Protein AF-A0A7S0XQY1-F1 (afdb_monomer_lite)

pLDDT: mean 83.96, std 9.38, range [53.06, 97.5]

Foldseek 3Di:
DEWADDLFFIWDKDAQDDCPPPPPPPVVVVCLVDPVNLCVRIPTDDTDGDPDLVSSLVQVVCVVVLHHDPVNLVVVVVVCVVDVDQDEYEDQDPSNQVNSCVPNVHHYDHDPVSVSSSVSCVVCVVVVVVVPDDPVVVVSRVVSVVVNVCVVVVDDPVPDCVVVVVVVVVVVVVVVVLVVVLVVVLVVVCVPPVVLCVVDVDSVVSVVVVVVVD

Secondary structure (DSSP, 8-state):
-EEEEETTEEEEEEE-S--TTTTTSHHHHHHHH-HHHHHHHEEEEEEEE-SSHHHHHHHHHHHHTT---HHHHHHHHHHHHH--S---EE-S-HHHHHHHHHHH---EE--HHHHHHHHHHHHHHHHHHHHHS-THHHHHHHHHHHHHHHHHHT--GGG-THHHHHHHHHHHHHHHHHHHHHHHHHHHHHTT-THHHHH---HHHHHHHHHHH-

InterPro domains:
  IPR002687 Nop domain [PF01798] (171-214)
  IPR012974 Nucleolar pro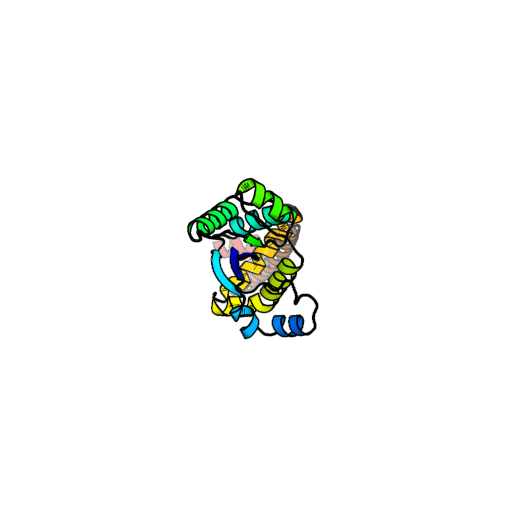tein 58/56, N-terminal [PF08156] (1-64)
  IPR012976 NOSIC [SM00931] (163-214)
  IPR036070 Nop domain superfamily [SSF89124] (158-214)
  IPR045056 Nucleolar protein Nop56/Nop58 [PTHR10894] (1-214)

Organism: Hemiselmis andersenii (NCBI:txid464988)

Structure (mmCIF, N/CA/C/O backbone):
data_AF-A0A7S0XQY1-F1
#
_entry.id   AF-A0A7S0XQY1-F1
#
loop_
_atom_site.group_PDB
_atom_site.id
_atom_site.type_symbol
_atom_site.label_atom_id
_atom_site.label_alt_id
_atom_site.label_comp_id
_atom_site.label_asym_id
_atom_site.label_entity_id
_atom_site.label_seq_id
_atom_site.pdbx_PDB_ins_code
_atom_site.Cartn_x
_atom_site.Cartn_y
_atom_site.Cartn_z
_atom_site.occupancy
_atom_site.B_iso_or_equiv
_atom_site.auth_seq_id
_atom_site.auth_comp_id
_atom_site.auth_asym_id
_atom_site.auth_atom_id
_atom_site.pdbx_PDB_model_num
ATOM 1 N N . TYR A 1 1 ? -15.742 -5.028 19.742 1.00 87.56 1 TYR A N 1
ATOM 2 C CA . TYR A 1 1 ? -14.768 -5.345 18.675 1.00 87.56 1 TYR A CA 1
ATOM 3 C C . TYR A 1 1 ? -14.112 -4.072 18.197 1.00 87.56 1 TYR A C 1
ATOM 5 O O . TYR A 1 1 ? -14.740 -3.030 18.273 1.00 87.56 1 TYR A O 1
ATOM 13 N N . LEU A 1 2 ? -12.873 -4.138 17.730 1.00 90.19 2 LEU A N 1
ATOM 14 C CA . LEU A 1 2 ? -12.098 -2.996 17.255 1.00 90.19 2 LEU A CA 1
ATOM 15 C C . LEU A 1 2 ? -11.600 -3.312 15.851 1.00 90.19 2 LEU A C 1
ATOM 17 O O . LEU A 1 2 ? -10.979 -4.359 15.639 1.00 90.19 2 LEU A O 1
ATOM 21 N N . LEU A 1 3 ? -11.909 -2.430 14.908 1.00 91.31 3 LEU A N 1
ATOM 22 C CA . LEU A 1 3 ? -11.444 -2.530 13.537 1.00 91.31 3 LEU A CA 1
ATOM 23 C C . LEU A 1 3 ? -10.120 -1.785 13.417 1.00 91.31 3 LEU A C 1
ATOM 25 O O . LEU A 1 3 ? -10.047 -0.590 13.692 1.00 91.31 3 LEU A O 1
ATOM 29 N N . PHE A 1 4 ? -9.078 -2.506 13.022 1.00 91.75 4 PHE A N 1
ATOM 30 C CA . PHE A 1 4 ? -7.762 -1.940 12.787 1.00 91.75 4 PHE A CA 1
ATOM 31 C C . PHE A 1 4 ? -7.409 -2.052 11.307 1.00 91.75 4 PHE A C 1
ATOM 33 O O . PHE A 1 4 ? -7.295 -3.146 10.747 1.00 91.75 4 PHE A O 1
ATOM 40 N N . GLU A 1 5 ? -7.264 -0.897 10.669 1.00 89.75 5 GLU A N 1
ATOM 41 C CA . GLU A 1 5 ? -6.932 -0.789 9.255 1.00 89.75 5 GLU A CA 1
ATOM 42 C C . GLU A 1 5 ? -5.425 -0.724 9.081 1.00 89.75 5 GLU A C 1
ATOM 44 O O . GLU A 1 5 ? -4.737 0.067 9.729 1.00 89.75 5 GLU A O 1
ATOM 49 N N . ASN A 1 6 ? -4.907 -1.546 8.178 1.00 87.50 6 ASN A N 1
ATOM 50 C CA . ASN A 1 6 ? -3.508 -1.511 7.819 1.00 87.50 6 ASN A CA 1
ATOM 51 C C . ASN A 1 6 ? -3.329 -1.777 6.320 1.00 87.50 6 ASN A C 1
ATOM 53 O O . ASN A 1 6 ? -4.181 -2.354 5.649 1.00 87.50 6 ASN A O 1
ATOM 57 N N . THR A 1 7 ? -2.174 -1.399 5.787 1.00 83.12 7 THR A N 1
ATOM 58 C CA . THR A 1 7 ? -1.774 -1.638 4.391 1.00 83.12 7 THR A CA 1
ATOM 59 C C . THR A 1 7 ? -1.711 -3.123 4.018 1.00 83.12 7 THR A C 1
ATOM 61 O O . THR A 1 7 ? -1.786 -3.456 2.840 1.00 83.12 7 THR A O 1
ATOM 64 N N . LEU A 1 8 ? -1.611 -4.023 5.000 1.00 84.56 8 LEU A N 1
ATOM 65 C CA . LEU A 1 8 ? -1.685 -5.472 4.792 1.00 84.56 8 LEU A CA 1
ATOM 66 C C . LEU A 1 8 ? -3.106 -5.982 4.574 1.00 84.56 8 LEU A C 1
ATOM 68 O O . LEU A 1 8 ? -3.289 -7.040 3.974 1.00 84.56 8 LEU A O 1
ATOM 72 N N . GLY A 1 9 ? -4.097 -5.279 5.112 1.00 88.06 9 GLY A N 1
ATOM 73 C CA . GLY A 1 9 ? -5.458 -5.769 5.218 1.00 88.06 9 GLY A CA 1
ATOM 74 C C . GLY A 1 9 ? -6.171 -5.249 6.458 1.00 88.06 9 GLY A C 1
ATOM 75 O O . GLY A 1 9 ? -5.656 -4.410 7.202 1.00 88.06 9 GLY A O 1
ATOM 76 N N . TYR A 1 10 ? -7.360 -5.794 6.689 1.00 90.69 10 TYR A N 1
ATOM 77 C CA . TYR A 1 10 ? -8.185 -5.442 7.838 1.00 90.69 10 TYR A CA 1
ATOM 78 C C . TYR A 1 10 ? -7.992 -6.448 8.965 1.00 90.69 10 TYR A C 1
ATOM 80 O O . TYR A 1 10 ? -8.069 -7.662 8.762 1.00 90.69 10 TYR A O 1
ATOM 88 N N . PHE A 1 11 ? -7.753 -5.926 10.161 1.00 90.88 11 PHE A N 1
ATOM 89 C CA . PHE A 1 11 ? -7.628 -6.696 11.386 1.00 90.88 11 PHE A CA 1
ATOM 90 C C . PHE A 1 11 ? -8.820 -6.409 12.285 1.00 90.88 11 PHE A C 1
ATOM 92 O O . PHE A 1 11 ? -9.302 -5.279 12.378 1.00 90.88 11 PHE A O 1
ATOM 99 N N . LEU A 1 12 ? -9.282 -7.444 12.972 1.00 91.06 12 LEU A N 1
ATOM 100 C CA . LEU A 1 12 ? -10.372 -7.348 13.919 1.00 91.06 12 LEU A CA 1
ATOM 101 C C . LEU A 1 12 ? -9.923 -7.898 15.267 1.00 91.06 12 LEU A C 1
ATOM 103 O O . LEU A 1 12 ? -9.574 -9.076 15.405 1.00 91.06 12 LEU A O 1
ATOM 107 N N . PHE A 1 13 ? -9.948 -7.017 16.259 1.00 90.38 13 PHE A N 1
ATOM 108 C CA .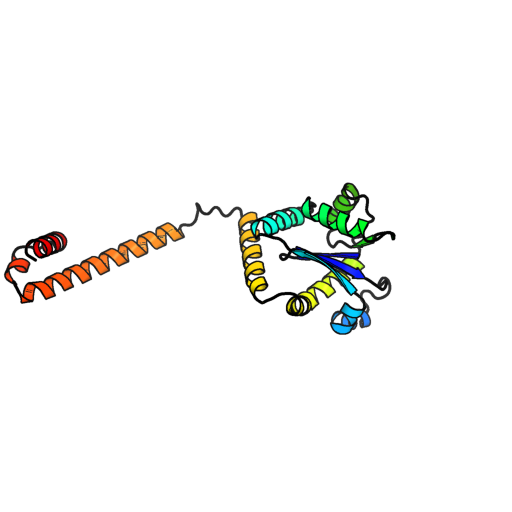 PHE A 1 13 ? -9.582 -7.316 17.634 1.00 90.38 13 PHE A CA 1
ATOM 109 C C . PHE A 1 13 ? -10.824 -7.343 18.527 1.00 90.38 13 PHE A C 1
ATOM 111 O O . PHE A 1 13 ? -11.821 -6.653 18.294 1.00 90.38 13 PHE A O 1
ATOM 118 N N . PHE A 1 14 ? -10.775 -8.164 19.566 1.00 88.12 14 PHE A N 1
ATOM 119 C CA . PHE A 1 14 ? -11.792 -8.267 20.597 1.00 88.12 14 PHE A CA 1
ATOM 120 C C . PHE A 1 14 ? -11.237 -7.734 21.915 1.00 88.12 14 PHE A C 1
ATOM 122 O O . PHE A 1 14 ? -10.191 -8.179 22.381 1.00 88.12 14 PHE A O 1
ATOM 129 N N . CYS A 1 15 ? -11.945 -6.771 22.496 1.00 86.44 15 CYS A N 1
ATOM 130 C CA . CYS A 1 15 ? -11.625 -6.213 23.802 1.00 86.44 15 CYS A CA 1
ATOM 131 C C . CYS A 1 15 ? -12.396 -7.011 24.854 1.00 86.44 15 CYS A C 1
ATOM 133 O O . CYS A 1 15 ? -13.615 -7.121 24.735 1.00 86.44 15 CYS A O 1
ATOM 135 N N . LEU A 1 16 ? -11.693 -7.607 25.820 1.00 81.25 16 LEU A N 1
ATOM 136 C CA . LEU A 1 16 ? -12.315 -8.401 26.886 1.00 81.25 16 LEU A CA 1
ATOM 137 C C . LEU A 1 16 ? -12.866 -7.545 28.029 1.00 81.25 16 LEU A C 1
ATOM 139 O O . LEU A 1 16 ? -13.829 -7.949 28.670 1.00 81.25 16 LEU A O 1
ATOM 143 N N . GLU A 1 17 ? -12.232 -6.404 28.294 1.00 77.00 17 GLU A N 1
ATOM 144 C CA . GLU A 1 17 ? -12.555 -5.511 29.408 1.00 77.00 17 GLU A CA 1
ATOM 145 C C . GLU A 1 17 ? -12.964 -4.128 28.896 1.00 77.00 17 GLU A C 1
ATOM 147 O O . GLU A 1 17 ? -12.464 -3.661 27.867 1.00 77.00 17 GLU A O 1
ATOM 152 N N . ASP A 1 18 ? -13.836 -3.458 29.648 1.00 73.81 18 ASP A N 1
ATOM 153 C CA . ASP A 1 18 ? -14.218 -2.073 29.395 1.00 73.81 18 ASP A CA 1
ATOM 154 C C . ASP A 1 18 ? -13.222 -1.120 30.072 1.00 73.81 18 ASP A C 1
ATOM 156 O O . ASP A 1 18 ? -13.127 -1.038 31.296 1.00 73.81 18 ASP A O 1
ATOM 160 N N . PHE A 1 19 ? -12.474 -0.366 29.264 1.00 73.00 19 PHE A N 1
ATOM 161 C CA . PHE A 1 19 ? -11.433 0.557 29.738 1.00 73.00 19 PHE A CA 1
ATOM 162 C C . PHE A 1 19 ? -11.917 1.994 29.982 1.00 73.00 19 PHE A C 1
ATOM 164 O O . PHE A 1 19 ? -11.103 2.901 30.156 1.00 73.00 19 PHE A O 1
ATOM 171 N N . SER A 1 20 ? -13.234 2.222 30.011 1.00 70.00 20 SER A N 1
ATOM 172 C CA . SER A 1 20 ? -13.852 3.558 30.066 1.00 70.00 20 SER A CA 1
ATOM 173 C C . SER A 1 20 ? -13.333 4.457 31.186 1.00 70.00 20 SER A C 1
ATOM 175 O O . SER A 1 20 ? -13.227 5.664 30.994 1.00 70.00 20 SER A O 1
ATOM 177 N N . PHE A 1 21 ? -12.964 3.876 32.328 1.00 65.56 21 PHE A N 1
ATOM 178 C CA . PHE A 1 21 ? -12.551 4.613 33.524 1.00 65.56 21 PHE A CA 1
ATOM 179 C C . PHE A 1 21 ? -11.033 4.792 33.681 1.00 65.56 21 PHE A C 1
ATOM 181 O O . PHE A 1 21 ? -10.598 5.444 34.624 1.00 65.56 21 PHE A O 1
ATOM 188 N N . GLN A 1 22 ? -10.210 4.205 32.805 1.00 69.94 22 GLN A N 1
ATOM 189 C CA . GLN A 1 22 ? -8.747 4.170 32.978 1.00 69.94 22 GLN A CA 1
ATOM 190 C C . GLN A 1 22 ? -7.990 5.132 32.052 1.00 69.94 22 GLN A C 1
ATOM 192 O O . GLN A 1 22 ? -6.788 5.326 32.222 1.00 69.94 22 GLN A O 1
ATOM 197 N N . ILE A 1 23 ? -8.678 5.762 31.102 1.00 69.19 23 ILE A N 1
ATOM 198 C CA . ILE A 1 23 ? -8.083 6.641 30.086 1.00 69.19 23 ILE A CA 1
ATOM 199 C C . ILE A 1 23 ? -7.321 7.801 30.739 1.00 69.19 23 ILE A C 1
ATOM 201 O O . ILE A 1 23 ? -7.806 8.387 31.705 1.00 69.19 23 ILE A O 1
ATOM 205 N N . LYS A 1 24 ? -6.152 8.162 30.184 1.00 70.62 24 LYS A N 1
ATOM 206 C CA . LYS A 1 24 ? -5.306 9.294 30.631 1.00 70.62 24 LYS A CA 1
ATOM 207 C C . LYS A 1 24 ? -4.812 9.193 32.080 1.00 70.62 24 LYS A C 1
ATOM 209 O O . LYS A 1 24 ? -4.380 10.184 32.662 1.00 70.62 24 LYS A O 1
ATOM 214 N N . THR A 1 25 ? -4.851 8.003 32.673 1.00 83.06 25 THR A N 1
ATOM 215 C CA . THR A 1 25 ? -4.181 7.754 33.952 1.00 83.06 25 THR A CA 1
ATOM 216 C C . THR A 1 25 ? -2.740 7.295 33.712 1.00 83.06 25 THR A C 1
ATOM 218 O O . THR A 1 25 ? -2.480 6.603 32.729 1.00 83.06 25 THR A O 1
ATOM 221 N N . PRO A 1 26 ? -1.790 7.572 34.622 1.00 81.06 26 PRO A N 1
ATOM 222 C CA . PRO A 1 26 ? -0.414 7.079 34.477 1.00 81.06 26 PRO A CA 1
ATOM 223 C C . PRO A 1 26 ? -0.350 5.541 34.433 1.00 81.06 26 PRO A C 1
ATOM 225 O O . PRO A 1 26 ? 0.507 4.954 33.780 1.00 81.06 26 PRO A O 1
ATOM 228 N N . LYS A 1 27 ? -1.312 4.862 35.075 1.00 82.94 27 LYS A N 1
ATOM 229 C CA . LYS A 1 27 ? -1.457 3.398 35.023 1.00 82.94 27 LYS A CA 1
ATOM 230 C C . LYS A 1 27 ? -1.773 2.892 33.611 1.00 82.94 27 LYS A C 1
ATOM 232 O O . LYS A 1 27 ? -1.328 1.811 33.239 1.00 82.94 27 LYS A O 1
ATOM 237 N N . TRP A 1 28 ? -2.530 3.664 32.835 1.00 82.88 28 TRP A N 1
ATOM 238 C CA . TRP A 1 28 ? -2.892 3.332 31.459 1.00 82.88 28 TRP A CA 1
ATOM 239 C C . TRP A 1 28 ? -1.704 3.426 30.509 1.00 82.88 28 TRP A C 1
ATOM 241 O O . TRP A 1 28 ? -1.530 2.555 29.663 1.00 82.88 28 TRP A O 1
ATOM 251 N N . GLU A 1 29 ? -0.846 4.429 30.682 1.00 82.44 29 GLU A N 1
ATOM 252 C CA . GLU A 1 29 ? 0.367 4.577 29.872 1.00 82.44 29 GLU A CA 1
ATOM 253 C C . GLU A 1 29 ? 1.328 3.402 30.084 1.00 82.44 29 GLU A C 1
ATOM 255 O O . GLU A 1 29 ? 1.813 2.817 29.115 1.00 82.44 29 GLU A O 1
ATOM 260 N N . ILE A 1 30 ? 1.529 2.991 31.341 1.00 85.50 30 ILE A N 1
ATOM 261 C CA . ILE A 1 30 ? 2.338 1.813 31.691 1.00 85.50 30 ILE A CA 1
ATOM 262 C C . ILE A 1 30 ? 1.733 0.545 31.071 1.00 85.50 30 ILE A C 1
ATOM 264 O O . ILE A 1 30 ? 2.445 -0.268 30.481 1.00 85.50 30 ILE A O 1
ATOM 268 N N . PHE A 1 31 ? 0.408 0.398 31.146 1.00 85.81 31 PHE A N 1
ATOM 269 C CA . PHE A 1 31 ? -0.301 -0.722 30.531 1.00 85.81 31 PHE A CA 1
ATOM 270 C C . PHE A 1 31 ? -0.133 -0.753 29.002 1.00 85.81 31 PHE A C 1
ATOM 272 O O . PHE A 1 31 ? 0.150 -1.812 28.443 1.00 85.81 31 PHE A O 1
ATOM 279 N N . ILE A 1 32 ? -0.256 0.394 28.321 1.00 84.81 32 ILE A N 1
ATOM 280 C CA . ILE A 1 32 ? -0.038 0.492 26.872 1.00 84.81 32 ILE A CA 1
ATOM 281 C C . ILE A 1 32 ? 1.400 0.136 26.515 1.00 84.81 32 ILE A C 1
ATOM 283 O O . ILE A 1 32 ? 1.608 -0.486 25.484 1.00 84.81 32 ILE A O 1
ATOM 287 N N . GLN A 1 33 ? 2.398 0.483 27.325 1.00 87.06 33 GLN A N 1
ATOM 288 C CA . GLN A 1 33 ? 3.793 0.137 27.033 1.00 87.06 33 GLN A CA 1
ATOM 289 C C . GLN A 1 33 ? 4.073 -1.371 27.164 1.00 87.06 33 GLN A C 1
ATOM 291 O O . GLN A 1 33 ? 4.924 -1.909 26.449 1.00 87.06 33 GLN A O 1
ATOM 296 N N . ASN A 1 34 ? 3.327 -2.085 28.010 1.00 89.50 34 ASN A N 1
ATOM 297 C CA . ASN A 1 34 ? 3.521 -3.511 28.265 1.00 89.50 34 ASN A CA 1
ATOM 298 C C . ASN A 1 34 ? 2.809 -4.408 27.232 1.00 89.50 34 ASN A C 1
ATOM 300 O O . ASN A 1 34 ? 1.622 -4.704 27.348 1.00 89.50 34 ASN A O 1
ATOM 304 N N . TYR A 1 35 ? 3.565 -4.959 26.272 1.00 87.00 35 TYR A N 1
ATOM 305 C CA . TYR A 1 35 ? 3.042 -5.844 25.209 1.00 87.00 35 TYR A CA 1
ATOM 306 C C . TYR A 1 35 ? 2.214 -7.031 25.740 1.00 87.00 35 TYR A C 1
ATOM 308 O O . TYR A 1 35 ? 1.106 -7.299 25.271 1.00 87.00 35 TYR A O 1
ATOM 316 N N . ASN A 1 36 ? 2.753 -7.752 26.730 1.00 88.06 36 ASN A N 1
ATOM 317 C CA . ASN A 1 36 ? 2.141 -8.982 27.240 1.00 88.06 36 ASN A CA 1
ATOM 318 C C . ASN A 1 36 ? 0.821 -8.714 27.970 1.00 88.06 36 ASN A C 1
ATOM 320 O O . ASN A 1 36 ? -0.102 -9.519 27.886 1.00 88.06 36 ASN A O 1
ATOM 324 N N . GLU A 1 37 ? 0.727 -7.609 28.705 1.00 86.44 37 GLU A N 1
ATOM 325 C CA . GLU A 1 37 ? -0.498 -7.231 29.413 1.00 86.44 37 GLU A CA 1
ATOM 326 C C . GLU A 1 37 ? -1.549 -6.717 28.431 1.00 86.44 37 GLU A C 1
ATOM 328 O O . GLU A 1 37 ? -2.716 -7.105 28.516 1.00 86.44 37 GLU A O 1
ATOM 333 N N . PHE A 1 38 ? -1.118 -5.933 27.443 1.00 87.75 38 PHE A N 1
ATOM 334 C CA . PHE A 1 38 ? -1.979 -5.376 26.411 1.00 87.75 38 PHE A CA 1
ATOM 335 C C . PHE A 1 38 ? -2.703 -6.463 25.601 1.00 87.75 38 PHE A C 1
ATOM 337 O O . PHE A 1 38 ? -3.935 -6.487 25.549 1.00 87.75 38 PHE A O 1
ATOM 344 N N . PHE A 1 39 ? -1.968 -7.431 25.043 1.00 86.12 39 PHE A N 1
ATOM 345 C CA . PHE A 1 39 ? -2.561 -8.508 24.235 1.00 86.12 39 PHE A CA 1
ATOM 346 C C . PHE A 1 39 ? -3.264 -9.604 25.044 1.00 86.12 39 PHE A C 1
ATOM 348 O O . PHE A 1 39 ? -4.060 -10.363 24.487 1.00 86.12 39 PHE A O 1
ATOM 355 N N . LYS A 1 40 ? -3.043 -9.685 26.364 1.00 87.69 40 LYS A N 1
ATOM 356 C CA . LYS A 1 40 ? -3.896 -10.512 27.233 1.00 87.69 40 LYS A CA 1
ATOM 357 C C . LYS A 1 40 ? -5.331 -9.989 27.244 1.00 87.69 40 LYS A C 1
ATOM 359 O O . LYS A 1 40 ? -6.261 -10.795 27.211 1.00 87.69 40 LYS A O 1
ATOM 364 N N . LYS A 1 41 ? -5.503 -8.662 27.267 1.00 87.25 41 LYS A N 1
ATOM 365 C CA . LYS A 1 41 ? -6.817 -8.005 27.320 1.00 87.25 41 LYS A CA 1
ATOM 366 C C . LYS A 1 41 ? -7.431 -7.758 25.940 1.00 87.25 41 LYS A C 1
ATOM 368 O O . LYS A 1 41 ? -8.652 -7.830 25.793 1.00 87.25 41 LYS A O 1
ATOM 373 N N . ILE A 1 42 ? -6.602 -7.503 24.929 1.00 88.50 42 ILE A N 1
ATOM 374 C CA . ILE A 1 42 ? -7.027 -7.286 23.541 1.00 88.50 42 ILE A CA 1
ATOM 375 C C . ILE A 1 42 ? -6.630 -8.503 22.715 1.00 88.50 42 ILE A C 1
ATOM 377 O O . ILE A 1 42 ? -5.479 -8.665 22.314 1.00 88.50 42 ILE A O 1
ATOM 381 N N . LYS A 1 43 ? -7.602 -9.374 22.453 1.00 87.94 43 LYS A N 1
ATOM 382 C CA . LYS A 1 43 ? -7.380 -10.615 21.713 1.00 87.94 43 LYS A CA 1
ATOM 383 C C . LYS A 1 43 ? -7.574 -10.399 20.222 1.00 87.94 43 LYS A C 1
ATOM 385 O O . LYS A 1 43 ? -8.555 -9.804 19.781 1.00 87.94 43 LYS A O 1
ATOM 390 N N . PHE A 1 44 ? -6.656 -10.933 19.431 1.00 88.31 44 PHE A N 1
ATOM 391 C CA . PHE A 1 44 ? -6.839 -11.036 17.991 1.00 88.31 44 PHE A CA 1
ATOM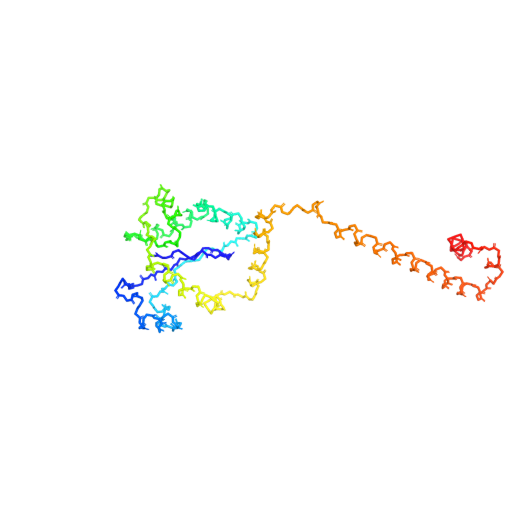 392 C C . PHE A 1 44 ? -7.974 -12.021 17.670 1.00 88.31 44 PHE A C 1
ATOM 394 O O . PHE A 1 44 ? -8.050 -13.089 18.277 1.00 88.31 44 PHE A O 1
ATOM 401 N N . ARG A 1 45 ? -8.858 -11.667 16.728 1.00 87.31 45 ARG A N 1
ATOM 402 C CA . ARG A 1 45 ? -9.958 -12.540 16.293 1.00 87.31 45 ARG A CA 1
ATOM 403 C C . ARG A 1 45 ? -9.859 -12.930 14.828 1.00 87.31 45 ARG A C 1
ATOM 405 O O . ARG A 1 45 ? -9.972 -14.109 14.517 1.00 87.31 45 ARG A O 1
ATOM 412 N N . ALA A 1 46 ? -9.706 -11.952 13.941 1.00 87.88 46 ALA A N 1
ATOM 413 C CA . ALA A 1 46 ? -9.712 -12.204 12.507 1.00 87.88 46 ALA A CA 1
ATOM 414 C C . ALA A 1 46 ? -8.804 -11.233 11.754 1.00 87.88 46 ALA A C 1
ATOM 416 O O . ALA A 1 46 ? -8.651 -10.072 12.134 1.00 87.88 46 ALA A O 1
ATOM 417 N N . PHE A 1 47 ? -8.241 -11.720 10.655 1.00 88.00 47 PHE A N 1
ATOM 418 C CA . PHE A 1 47 ? -7.442 -10.952 9.711 1.00 88.00 47 PHE A CA 1
ATOM 419 C C . PHE A 1 47 ? -7.883 -11.314 8.302 1.00 88.00 47 PHE A C 1
ATOM 421 O O . PHE A 1 47 ? -8.055 -12.496 7.996 1.00 88.00 47 PHE A O 1
ATOM 428 N N . ILE A 1 48 ? -8.041 -10.306 7.449 1.00 88.06 48 ILE A N 1
ATOM 429 C CA . ILE A 1 48 ? -8.244 -10.509 6.020 1.00 88.06 48 ILE A CA 1
ATOM 430 C C . ILE A 1 48 ? -7.150 -9.760 5.238 1.00 88.06 48 ILE A C 1
ATOM 432 O O . ILE A 1 48 ? -7.125 -8.525 5.244 1.00 88.06 48 ILE A O 1
ATOM 436 N N . PRO A 1 49 ? -6.211 -10.477 4.593 1.00 87.62 49 PRO A N 1
ATOM 437 C CA . PRO A 1 49 ? -5.149 -9.848 3.821 1.00 87.62 49 PRO A CA 1
ATOM 438 C C . PRO A 1 49 ? -5.676 -9.277 2.505 1.00 87.62 49 PRO A C 1
ATOM 440 O O . PRO A 1 49 ? -6.590 -9.822 1.879 1.00 87.62 49 PRO A O 1
ATOM 443 N N . PHE A 1 50 ? -5.037 -8.215 2.023 1.00 87.44 50 PHE A N 1
ATOM 444 C CA . PHE A 1 50 ? -5.202 -7.789 0.641 1.00 87.44 50 PHE A CA 1
ATOM 445 C C . PHE A 1 50 ? -4.435 -8.723 -0.298 1.00 87.44 50 PHE A C 1
ATOM 447 O O . PHE A 1 50 ? -3.264 -9.021 -0.086 1.00 87.44 50 PHE A O 1
ATOM 454 N N . LYS A 1 51 ? -5.111 -9.174 -1.359 1.00 84.56 51 LYS A N 1
ATOM 455 C CA . LYS A 1 51 ? -4.548 -10.130 -2.325 1.00 84.56 51 LYS A CA 1
ATOM 456 C C . LYS A 1 51 ? -3.469 -9.508 -3.215 1.00 84.56 51 LYS A C 1
ATOM 458 O O . LYS A 1 51 ? -2.482 -10.159 -3.529 1.00 84.56 51 LYS A O 1
ATOM 463 N N . THR A 1 52 ? -3.671 -8.262 -3.637 1.00 86.19 52 THR A N 1
ATOM 464 C CA . THR A 1 52 ? -2.783 -7.545 -4.562 1.00 86.19 52 THR A CA 1
ATOM 465 C C . THR A 1 52 ? -2.540 -6.116 -4.090 1.00 86.19 52 THR A C 1
ATOM 467 O O . THR A 1 52 ? -3.350 -5.550 -3.350 1.00 86.19 52 THR A O 1
ATOM 470 N N . ILE A 1 53 ? -1.435 -5.518 -4.546 1.00 84.50 53 ILE A N 1
ATOM 471 C CA . ILE A 1 53 ? -1.078 -4.121 -4.253 1.00 84.50 53 ILE A CA 1
ATOM 472 C C . ILE A 1 53 ? -2.183 -3.181 -4.751 1.00 84.50 53 ILE A C 1
ATOM 474 O O . ILE A 1 53 ? -2.649 -2.340 -3.992 1.00 84.50 53 ILE A O 1
ATOM 478 N N . ASP A 1 54 ? -2.694 -3.385 -5.966 1.00 86.44 54 ASP A N 1
ATOM 479 C CA . ASP A 1 54 ? -3.790 -2.575 -6.519 1.00 86.44 54 ASP A CA 1
ATOM 480 C C . ASP A 1 54 ? -5.068 -2.654 -5.683 1.00 86.44 54 ASP A C 1
ATOM 482 O O . ASP A 1 54 ? -5.775 -1.661 -5.505 1.00 86.44 54 ASP A O 1
ATOM 486 N N . HIS A 1 55 ? -5.375 -3.839 -5.150 1.00 89.06 55 HIS A N 1
ATOM 487 C CA . HIS A 1 55 ? -6.514 -4.017 -4.260 1.00 89.06 55 HIS A CA 1
ATOM 488 C C . HIS A 1 55 ? -6.304 -3.278 -2.932 1.00 89.06 55 HIS A C 1
ATOM 490 O O . HIS A 1 55 ? -7.221 -2.610 -2.453 1.00 89.06 55 HIS A O 1
ATOM 496 N N . ALA A 1 56 ? -5.097 -3.343 -2.362 1.00 89.12 56 ALA A N 1
ATOM 497 C CA . ALA A 1 56 ? -4.736 -2.566 -1.178 1.00 89.12 56 ALA A CA 1
ATOM 498 C C . ALA A 1 56 ? -4.870 -1.057 -1.440 1.00 89.12 56 ALA A C 1
ATOM 500 O O . ALA A 1 56 ? -5.514 -0.355 -0.665 1.00 89.12 56 ALA A O 1
ATOM 501 N N . LEU A 1 57 ? -4.354 -0.569 -2.571 1.00 89.31 57 LEU A N 1
ATOM 502 C CA . LEU A 1 57 ? -4.413 0.842 -2.958 1.00 89.31 57 LEU A CA 1
ATOM 503 C C . LEU A 1 57 ? -5.842 1.350 -3.120 1.00 89.31 57 LEU A C 1
ATOM 505 O O . LEU A 1 57 ? -6.184 2.394 -2.570 1.00 89.31 57 LEU A O 1
ATOM 509 N N . LYS A 1 58 ? -6.700 0.608 -3.830 1.00 89.88 58 LYS A N 1
ATOM 510 C CA . LYS A 1 58 ? -8.114 0.972 -4.003 1.00 89.88 58 LYS A CA 1
ATOM 511 C C . LYS A 1 58 ? -8.825 1.093 -2.659 1.00 89.88 58 LYS A C 1
ATOM 513 O O . LYS A 1 58 ? -9.531 2.073 -2.434 1.00 89.88 58 LYS A O 1
ATOM 518 N N . ASN A 1 59 ? -8.611 0.131 -1.761 1.00 91.25 59 ASN A N 1
ATOM 519 C CA . ASN A 1 59 ? -9.204 0.165 -0.427 1.00 91.25 59 ASN A CA 1
ATOM 520 C C . ASN A 1 59 ? -8.666 1.338 0.400 1.00 91.25 59 ASN A C 1
ATOM 522 O O . ASN A 1 59 ? -9.463 2.103 0.927 1.00 91.25 59 ASN A O 1
ATOM 526 N N . LEU A 1 60 ? -7.351 1.558 0.445 1.00 89.50 60 LEU A N 1
ATOM 527 C CA . LEU A 1 60 ? -6.750 2.681 1.177 1.00 89.50 60 LEU A CA 1
ATOM 528 C C . LEU A 1 60 ? -7.203 4.047 0.645 1.00 89.50 60 LEU A C 1
ATOM 530 O O . LEU A 1 60 ? -7.446 4.967 1.422 1.00 89.50 60 LEU A O 1
ATOM 534 N N . LEU A 1 61 ? -7.372 4.194 -0.670 1.00 89.19 61 LEU A N 1
ATOM 535 C CA . LEU A 1 61 ? -7.919 5.414 -1.266 1.00 89.19 61 LEU A CA 1
ATOM 536 C C . LEU A 1 61 ? -9.378 5.642 -0.864 1.00 89.19 61 LEU A C 1
ATOM 538 O O . LEU A 1 61 ? -9.757 6.780 -0.584 1.00 89.19 61 LEU A O 1
ATOM 542 N N . LEU A 1 62 ? -10.195 4.589 -0.801 1.00 90.00 62 LEU A N 1
ATOM 543 C CA . LEU A 1 62 ? -11.571 4.686 -0.307 1.00 90.00 62 LEU A CA 1
ATOM 544 C C . LEU A 1 62 ? -11.607 5.061 1.178 1.00 90.00 62 LEU A C 1
ATOM 546 O O . LEU A 1 62 ? -12.340 5.984 1.538 1.00 90.00 62 LEU A O 1
ATOM 550 N N . LEU A 1 63 ? -10.758 4.443 2.001 1.00 89.94 63 LEU A N 1
ATOM 551 C CA . LEU A 1 63 ? -10.604 4.775 3.419 1.00 89.94 63 LEU A CA 1
ATOM 552 C C . LEU A 1 63 ? -10.171 6.227 3.620 1.00 89.94 63 LEU A C 1
ATOM 554 O O . LEU A 1 63 ? -10.779 6.939 4.408 1.00 89.94 63 LEU A O 1
ATOM 558 N N . SER A 1 64 ? -9.223 6.726 2.819 1.00 87.94 64 SER A N 1
ATOM 559 C CA . SER A 1 64 ? -8.795 8.133 2.871 1.00 87.94 64 SER A CA 1
ATOM 560 C C . SER A 1 64 ? -9.922 9.128 2.560 1.00 87.94 64 SER A C 1
ATOM 562 O O . SER A 1 64 ? -9.891 10.274 3.000 1.00 87.94 64 SER A O 1
ATOM 564 N N . LYS A 1 65 ? -10.945 8.687 1.817 1.00 87.06 65 LYS A N 1
ATOM 565 C CA . LYS A 1 65 ? -12.170 9.447 1.525 1.00 87.06 65 LYS A CA 1
ATOM 566 C C . LYS A 1 65 ? -13.281 9.160 2.536 1.00 87.06 65 LYS A C 1
ATOM 568 O O . LYS A 1 65 ? -14.423 9.577 2.331 1.00 87.06 65 LYS A O 1
ATOM 573 N N . SER A 1 66 ? -12.975 8.465 3.632 1.00 87.81 66 SER A N 1
ATOM 574 C CA . SER A 1 66 ? -13.908 7.964 4.645 1.00 87.81 66 SER A CA 1
ATOM 575 C C . SER A 1 66 ? -15.031 7.104 4.061 1.00 87.81 66 SER A C 1
ATOM 577 O O . SER A 1 66 ? -16.157 7.167 4.534 1.00 87.81 66 SER A O 1
ATOM 579 N N . CYS A 1 67 ? -14.791 6.373 2.970 1.00 86.62 67 CYS A N 1
ATOM 580 C CA . CYS A 1 67 ? -15.779 5.520 2.309 1.00 86.62 67 CYS A CA 1
ATOM 581 C C . CYS A 1 67 ? -15.478 4.043 2.566 1.00 86.62 67 CYS A C 1
ATOM 583 O O . CYS A 1 67 ? -14.351 3.589 2.397 1.00 86.62 67 CYS A O 1
ATOM 585 N N . GLN A 1 68 ? -16.514 3.274 2.891 1.00 85.31 68 GLN A N 1
ATOM 586 C CA . GLN A 1 68 ? -16.409 1.826 3.026 1.00 85.31 68 GLN A CA 1
ATOM 587 C C . GLN A 1 68 ? -16.323 1.151 1.647 1.00 85.31 68 GLN A C 1
ATOM 589 O O . GLN A 1 68 ? -17.087 1.486 0.736 1.00 85.31 68 GLN A O 1
ATOM 594 N N . SER A 1 69 ? -15.422 0.179 1.503 1.00 88.31 69 SER A N 1
ATOM 595 C CA . SER A 1 69 ? -15.359 -0.701 0.334 1.00 88.31 69 SER A CA 1
ATOM 596 C C . SER A 1 69 ? -16.259 -1.929 0.503 1.00 88.31 69 SER A C 1
ATOM 598 O O . SER A 1 69 ? -16.541 -2.351 1.626 1.00 88.31 69 SER A O 1
ATOM 600 N N . ASN A 1 70 ? -16.678 -2.537 -0.611 1.00 87.69 70 ASN A N 1
ATOM 601 C CA . ASN A 1 70 ? -17.469 -3.778 -0.585 1.00 87.69 70 ASN A CA 1
ATOM 602 C C . ASN A 1 70 ? -16.705 -4.928 0.097 1.00 87.69 70 ASN A C 1
ATOM 604 O O . ASN A 1 70 ? -17.284 -5.761 0.784 1.00 87.69 70 ASN A O 1
ATOM 608 N N . PHE A 1 71 ? -15.378 -4.931 -0.026 1.00 89.88 71 PHE A N 1
ATOM 609 C CA . PHE A 1 71 ? -14.525 -5.906 0.647 1.00 89.88 71 PHE A CA 1
ATOM 610 C C . PHE A 1 71 ? -14.597 -5.784 2.179 1.00 89.88 71 PHE A C 1
ATOM 612 O O . PHE A 1 71 ? -14.655 -6.788 2.887 1.00 89.88 71 PHE A O 1
ATOM 619 N N . LEU A 1 72 ? -14.652 -4.553 2.706 1.00 88.50 72 LEU A N 1
ATOM 620 C CA . LEU A 1 72 ? -14.842 -4.314 4.137 1.00 88.50 72 LEU A CA 1
ATOM 621 C C . LEU A 1 72 ? -16.243 -4.743 4.599 1.00 88.50 72 LEU A C 1
ATOM 623 O O . LEU A 1 72 ? -16.373 -5.332 5.671 1.00 88.50 72 LEU A O 1
ATOM 627 N N . SER A 1 73 ? -17.301 -4.455 3.826 1.00 86.88 73 SER A N 1
ATOM 628 C CA . SER A 1 73 ? -18.663 -4.875 4.194 1.00 86.88 73 SER A CA 1
ATOM 629 C C . SER A 1 73 ? -18.789 -6.394 4.241 1.00 86.88 73 SER A C 1
ATOM 631 O O . SER A 1 73 ? -19.304 -6.918 5.225 1.00 86.88 73 SER A O 1
ATOM 633 N N . GLU A 1 74 ? -18.253 -7.108 3.250 1.00 88.38 74 GLU A N 1
ATOM 634 C CA . GLU A 1 74 ? -18.200 -8.574 3.251 1.00 88.38 74 GLU A CA 1
ATOM 635 C C . GLU A 1 74 ? -17.460 -9.111 4.479 1.00 88.38 74 GLU A C 1
ATOM 637 O O . GLU A 1 74 ? -17.990 -9.961 5.198 1.00 88.38 74 GLU A O 1
ATOM 642 N N . PHE A 1 75 ? -16.277 -8.568 4.780 1.00 88.75 75 PHE A N 1
ATOM 643 C CA . PHE A 1 75 ? -15.511 -8.961 5.961 1.00 88.75 75 PHE A CA 1
ATOM 644 C C . PHE A 1 75 ? -16.316 -8.770 7.251 1.00 88.75 75 PHE A C 1
ATOM 646 O O . PHE A 1 75 ? -16.427 -9.693 8.058 1.00 88.75 75 PHE A O 1
ATOM 653 N N . ILE A 1 76 ? -16.955 -7.615 7.424 1.00 85.81 76 ILE A N 1
ATOM 654 C CA . ILE A 1 76 ? -17.772 -7.333 8.604 1.00 85.81 76 ILE A CA 1
ATOM 655 C C . ILE A 1 76 ? -18.978 -8.289 8.682 1.00 85.81 76 ILE A C 1
ATOM 657 O O . ILE A 1 76 ? -19.221 -8.873 9.738 1.00 85.81 76 ILE A O 1
ATOM 661 N N . HIS A 1 77 ? -19.686 -8.535 7.576 1.00 84.38 77 HIS A N 1
ATOM 662 C CA . HIS A 1 77 ? -20.812 -9.474 7.544 1.00 84.38 77 HIS A CA 1
ATOM 663 C C . HIS A 1 77 ? -20.407 -10.907 7.897 1.00 84.38 77 HIS A C 1
ATOM 665 O O . HIS A 1 77 ? -21.142 -11.578 8.626 1.00 84.38 77 HIS A O 1
ATOM 671 N N . THR A 1 78 ? -19.249 -11.384 7.426 1.00 85.44 78 THR A N 1
ATOM 672 C CA . THR A 1 78 ? -18.753 -12.717 7.812 1.00 85.44 78 THR A CA 1
ATOM 673 C C . THR A 1 78 ? -18.524 -12.809 9.316 1.00 85.44 78 THR A C 1
ATOM 675 O O . THR A 1 78 ? -18.916 -13.795 9.931 1.00 85.44 78 THR A O 1
ATOM 678 N N . GLN A 1 79 ? -17.969 -11.764 9.933 1.00 81.25 79 GLN A N 1
ATOM 679 C CA . GLN A 1 79 ? -17.657 -11.765 11.361 1.00 81.25 79 GLN A CA 1
ATOM 680 C C . GLN A 1 79 ? -18.903 -11.660 12.245 1.00 81.25 79 GLN A C 1
ATOM 682 O O . GLN A 1 79 ? -18.959 -12.332 13.274 1.00 81.25 79 GLN A O 1
ATOM 687 N N . ILE A 1 80 ? -19.920 -10.899 11.828 1.00 75.50 80 ILE A N 1
ATOM 688 C CA . ILE A 1 80 ? -21.196 -10.782 12.557 1.00 75.50 80 ILE A CA 1
ATOM 689 C C . ILE A 1 80 ? -21.941 -12.110 12.585 1.00 75.50 80 ILE A C 1
ATOM 691 O O . ILE A 1 80 ? -22.419 -12.509 13.640 1.00 75.50 80 ILE A O 1
ATOM 695 N N . LYS A 1 81 ? -22.011 -12.826 11.454 1.00 70.69 81 LYS A N 1
ATOM 696 C CA . LYS A 1 81 ? -22.691 -14.133 11.383 1.00 70.69 81 LYS A CA 1
ATOM 697 C C . LYS A 1 81 ? -22.111 -15.151 12.369 1.00 70.69 81 LYS A C 1
ATOM 699 O O . LYS A 1 81 ? -22.829 -16.022 12.841 1.00 70.69 81 LYS A O 1
ATOM 704 N N . ILE A 1 82 ? -20.824 -15.027 12.690 1.00 69.69 82 ILE A N 1
ATOM 705 C CA . ILE A 1 82 ? -20.110 -15.918 13.612 1.00 69.69 82 ILE A CA 1
ATOM 706 C C . ILE A 1 82 ? -20.371 -15.539 15.086 1.00 69.69 82 ILE A C 1
ATOM 708 O O . ILE A 1 82 ? -20.120 -16.342 15.982 1.00 69.69 82 ILE A O 1
ATOM 712 N N . SER A 1 83 ? -20.868 -14.333 15.385 1.00 63.41 83 SER A N 1
ATOM 713 C CA . SER A 1 83 ? -21.092 -13.854 16.757 1.00 63.41 83 SER A CA 1
ATOM 714 C C . SER A 1 83 ? -22.546 -13.411 16.989 1.00 63.41 83 SER A C 1
ATOM 716 O O . SER A 1 83 ? -22.903 -12.305 16.590 1.00 63.41 83 SER A O 1
ATOM 718 N N . PRO A 1 84 ? -23.376 -1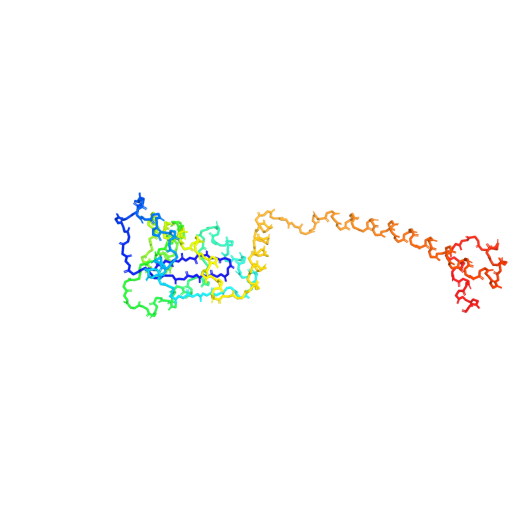4.205 17.690 1.00 54.69 84 PRO A N 1
ATOM 719 C CA . PRO A 1 84 ? -24.796 -13.897 17.909 1.00 54.69 84 PRO A CA 1
ATOM 720 C C . PRO A 1 84 ? -25.068 -12.834 18.994 1.00 54.69 84 PRO A C 1
ATOM 722 O O . PRO A 1 84 ? -26.217 -12.460 19.212 1.00 54.69 84 PRO A O 1
ATOM 725 N N . GLN A 1 85 ? -24.043 -12.345 19.700 1.00 58.62 85 GLN A N 1
ATOM 726 C CA . GLN A 1 85 ? -24.185 -11.290 20.714 1.00 58.62 85 GLN A CA 1
ATOM 727 C C . GLN A 1 85 ? -24.087 -9.889 20.095 1.00 58.62 85 GLN A C 1
ATOM 729 O O . GLN A 1 85 ? -23.443 -9.710 19.063 1.00 58.62 85 GLN A O 1
ATOM 734 N N . LYS A 1 86 ? -24.700 -8.893 20.758 1.00 62.22 86 LYS A N 1
ATOM 735 C CA . LYS A 1 86 ? -24.716 -7.475 20.351 1.00 62.22 86 LYS A CA 1
ATOM 736 C C . LYS A 1 86 ? -23.316 -7.015 19.926 1.00 62.22 86 LYS A C 1
ATOM 738 O O . LYS A 1 86 ? -22.416 -6.862 20.750 1.00 62.22 86 LYS A O 1
ATOM 743 N N . PHE A 1 87 ? -23.133 -6.838 18.621 1.00 72.25 87 PHE A N 1
ATOM 744 C CA . PHE A 1 87 ? -21.839 -6.544 18.026 1.00 72.25 87 PHE A CA 1
ATOM 745 C C . PHE A 1 87 ? -21.596 -5.036 18.050 1.00 72.25 87 PHE A C 1
ATOM 747 O O . PHE A 1 87 ? -22.164 -4.298 17.250 1.00 72.25 87 PHE A O 1
ATOM 754 N N . LEU A 1 88 ? -20.753 -4.588 18.979 1.00 84.00 88 LEU A N 1
ATOM 755 C CA . LEU A 1 88 ? -20.288 -3.206 19.041 1.00 84.00 88 LEU A CA 1
ATOM 756 C C . LEU A 1 88 ? -18.942 -3.090 18.325 1.00 84.00 88 LEU A C 1
ATOM 758 O O . LEU A 1 88 ? -17.975 -3.753 18.725 1.00 84.00 88 LEU A O 1
ATOM 762 N N . LEU A 1 89 ? -18.869 -2.280 17.269 1.00 87.81 89 LEU A N 1
ATOM 763 C CA . LEU A 1 89 ? -17.647 -2.087 16.486 1.00 87.81 89 LEU A CA 1
ATOM 764 C C . LEU A 1 89 ? -17.017 -0.727 16.792 1.00 87.81 89 LEU A C 1
ATOM 766 O O . LEU A 1 89 ? -17.654 0.302 16.627 1.00 87.81 89 LEU A O 1
ATOM 770 N N . GLY A 1 90 ? -15.760 -0.718 17.215 1.00 89.81 90 GLY A N 1
ATOM 771 C CA . GLY A 1 90 ? -14.957 0.487 17.361 1.00 89.81 90 GLY A CA 1
ATOM 772 C C . GLY A 1 90 ? -14.196 0.783 16.074 1.00 89.81 90 GLY A C 1
ATOM 773 O O . GLY A 1 90 ? -13.485 -0.095 15.580 1.00 89.81 90 GLY A O 1
ATOM 774 N N . VAL A 1 91 ? -14.341 1.999 15.550 1.00 91.19 91 VAL A N 1
ATOM 775 C CA . VAL A 1 91 ? -13.634 2.503 14.361 1.00 91.19 91 VAL A CA 1
ATOM 776 C C . VAL A 1 91 ? -12.933 3.817 14.715 1.00 91.19 91 VAL A C 1
ATOM 778 O O . VAL A 1 91 ? -13.442 4.591 15.524 1.00 91.19 91 VAL A O 1
ATOM 781 N N . GLU A 1 92 ? -11.757 4.056 14.131 1.00 89.44 92 GLU A N 1
ATOM 782 C CA . GLU A 1 92 ? -10.960 5.272 14.357 1.00 89.44 92 GLU A CA 1
ATOM 783 C C . GLU A 1 92 ? -11.654 6.526 13.802 1.00 89.44 92 GLU A C 1
ATOM 785 O O . GLU A 1 92 ? -11.821 7.515 14.512 1.00 89.44 92 GLU A O 1
ATOM 790 N N . ASP A 1 93 ? -12.122 6.460 12.553 1.00 89.38 93 ASP A N 1
ATOM 791 C CA . ASP A 1 93 ? -12.767 7.580 11.871 1.00 89.38 93 ASP A CA 1
ATOM 792 C C . ASP A 1 93 ? -14.277 7.640 12.129 1.00 89.38 93 ASP A C 1
ATOM 794 O O . ASP A 1 93 ? -15.034 6.737 11.761 1.00 89.38 93 ASP A O 1
ATOM 798 N N . SER A 1 94 ? -14.751 8.775 12.649 1.00 89.81 94 SER A N 1
ATOM 799 C CA . SER A 1 94 ? -16.178 9.013 12.914 1.00 89.81 94 SER A CA 1
ATOM 800 C C . SER A 1 94 ? -17.038 9.021 11.645 1.00 89.81 94 SER A C 1
ATOM 802 O O . SER A 1 94 ? -18.125 8.449 11.621 1.00 89.81 94 SER A O 1
ATOM 804 N N . LYS A 1 95 ? -16.538 9.605 10.548 1.00 90.94 95 LYS A N 1
ATOM 805 C CA . LYS A 1 95 ? -17.228 9.617 9.241 1.00 90.94 95 LYS A CA 1
ATOM 806 C C . LYS A 1 95 ? -17.324 8.230 8.609 1.00 90.94 95 LYS A C 1
ATOM 808 O O . LYS A 1 95 ? -18.261 7.945 7.870 1.00 90.94 95 LYS A O 1
ATOM 813 N N . LEU A 1 96 ? -16.328 7.380 8.853 1.00 88.62 96 LEU A N 1
ATOM 814 C CA . LEU A 1 96 ? -16.364 5.998 8.396 1.00 88.62 96 LEU A CA 1
ATOM 815 C C . LEU A 1 96 ? -17.351 5.195 9.250 1.00 88.62 96 LEU A C 1
ATOM 817 O O . LEU A 1 96 ? -18.126 4.410 8.708 1.00 88.62 96 LEU A O 1
ATOM 821 N N . ALA A 1 97 ? -17.378 5.450 10.562 1.00 88.56 97 ALA A N 1
ATOM 822 C CA . ALA A 1 97 ? -18.312 4.824 11.487 1.00 88.56 97 ALA A CA 1
ATOM 823 C C . ALA A 1 97 ? -19.778 5.060 11.096 1.00 88.56 97 ALA A C 1
ATOM 825 O O . ALA A 1 97 ? -20.552 4.102 11.081 1.00 88.56 97 ALA A O 1
ATOM 826 N N . THR A 1 98 ? -20.156 6.285 10.709 1.00 88.44 98 THR A N 1
ATOM 827 C CA . THR A 1 98 ? -21.526 6.575 10.248 1.00 88.44 98 THR A CA 1
ATOM 828 C C . THR A 1 98 ? -21.882 5.787 8.990 1.00 88.44 98 THR A C 1
ATOM 830 O O . THR A 1 98 ? -22.911 5.118 8.965 1.00 88.44 98 THR A O 1
ATOM 833 N N . LYS A 1 99 ? -20.999 5.759 7.984 1.00 87.25 99 LYS A N 1
ATOM 834 C CA . LYS A 1 99 ? -21.244 5.005 6.741 1.00 87.25 99 LYS A CA 1
ATOM 835 C C . LYS A 1 99 ? -21.316 3.493 6.957 1.00 87.25 99 LYS A C 1
ATOM 837 O O . LYS A 1 99 ? -22.091 2.826 6.277 1.00 87.25 99 LYS A O 1
ATOM 842 N N . ILE A 1 100 ? -20.522 2.945 7.880 1.00 87.38 100 ILE A N 1
ATOM 843 C CA . ILE A 1 100 ? -20.590 1.518 8.232 1.00 87.38 100 ILE A CA 1
ATOM 844 C C . ILE A 1 100 ? -21.903 1.210 8.953 1.00 87.38 100 ILE A C 1
ATOM 846 O O . ILE A 1 100 ? -22.516 0.179 8.675 1.00 87.38 100 ILE A O 1
ATOM 850 N N . ASN A 1 101 ? -22.346 2.094 9.850 1.00 87.00 101 ASN A N 1
ATOM 851 C CA . ASN A 1 101 ? -23.617 1.943 10.552 1.00 87.00 101 ASN A CA 1
ATOM 852 C C . ASN A 1 101 ? -24.793 1.930 9.558 1.00 87.00 101 ASN A C 1
ATOM 854 O O . ASN A 1 101 ? -25.588 0.996 9.574 1.00 87.00 101 ASN A O 1
ATOM 858 N N . GLU A 1 102 ? -24.823 2.884 8.621 1.00 85.56 102 GLU A N 1
ATOM 859 C CA . GLU A 1 102 ? -25.846 2.976 7.567 1.00 85.56 102 GLU A CA 1
ATOM 860 C C . GLU A 1 102 ? -25.887 1.749 6.647 1.00 85.56 102 GLU A C 1
ATOM 862 O O . GLU A 1 102 ? -26.961 1.304 6.253 1.00 85.56 102 GLU A O 1
ATOM 867 N N . ARG A 1 103 ? -24.726 1.202 6.269 1.00 81.12 103 ARG A N 1
ATOM 868 C CA . ARG A 1 103 ? -24.655 0.105 5.291 1.00 81.12 103 ARG A CA 1
ATOM 869 C C . ARG A 1 103 ? -24.855 -1.273 5.894 1.00 81.12 103 ARG A C 1
ATOM 871 O O . ARG A 1 103 ? -25.437 -2.138 5.247 1.00 81.12 103 ARG A O 1
ATOM 878 N N . ASN A 1 104 ? -24.343 -1.493 7.101 1.00 77.44 104 ASN A N 1
ATOM 879 C CA . ASN A 1 104 ? -24.312 -2.822 7.696 1.00 77.44 104 ASN A CA 1
ATOM 880 C C . ASN A 1 104 ? -25.346 -2.999 8.824 1.00 77.44 104 ASN A C 1
ATOM 882 O O . ASN A 1 104 ? -25.480 -4.117 9.323 1.00 77.44 104 ASN A O 1
ATOM 886 N N . ASN A 1 105 ? -26.062 -1.938 9.222 1.00 77.69 105 ASN A N 1
ATOM 887 C CA . ASN A 1 105 ? -27.016 -1.915 10.340 1.00 77.69 105 ASN A CA 1
ATOM 888 C C . ASN A 1 105 ? -26.393 -2.372 11.677 1.00 77.69 105 ASN A C 1
ATOM 890 O O . ASN A 1 105 ? -26.957 -3.199 12.395 1.00 77.69 105 ASN A O 1
ATOM 894 N N . ILE A 1 106 ? -25.201 -1.857 12.004 1.00 81.44 106 ILE A N 1
ATOM 895 C CA . ILE A 1 106 ? -24.423 -2.229 13.202 1.00 81.44 106 ILE A CA 1
ATOM 896 C C . ILE A 1 106 ? -24.195 -1.002 14.072 1.00 81.44 106 ILE A C 1
ATOM 898 O O . ILE A 1 106 ? -23.844 0.058 13.567 1.00 81.44 106 ILE A O 1
ATOM 902 N N . GLN A 1 107 ? -24.236 -1.173 15.393 1.00 83.88 107 GLN A N 1
ATOM 903 C CA . GLN A 1 107 ? -23.764 -0.142 16.314 1.00 83.88 107 GLN A CA 1
ATOM 904 C C . GLN A 1 107 ? -22.240 0.038 16.202 1.00 83.88 107 GLN A C 1
ATOM 906 O O . GLN A 1 107 ? -21.456 -0.807 16.649 1.00 83.88 107 GLN A O 1
ATOM 911 N N . VAL A 1 108 ? -21.825 1.153 15.597 1.00 87.31 108 VAL A N 1
ATOM 912 C CA . VAL A 1 108 ? -20.419 1.554 15.476 1.00 87.31 108 VAL A CA 1
ATOM 913 C C . VAL A 1 108 ? -20.140 2.741 16.394 1.00 87.31 108 VAL A C 1
ATOM 915 O O . VAL A 1 108 ? -20.895 3.710 16.409 1.00 87.31 108 VAL A O 1
ATOM 918 N N . ILE A 1 109 ? -19.049 2.667 17.152 1.00 88.38 109 ILE A N 1
ATOM 919 C CA . ILE A 1 109 ? -18.590 3.705 18.072 1.00 88.38 109 ILE A CA 1
ATOM 920 C C . ILE A 1 109 ? -17.235 4.242 17.610 1.00 88.38 109 ILE A C 1
ATOM 922 O O . ILE A 1 109 ? -16.313 3.482 17.323 1.00 88.38 109 ILE A O 1
ATOM 926 N N . SER A 1 110 ? -17.091 5.563 17.630 1.00 87.00 110 SER A N 1
ATOM 927 C CA . SER A 1 110 ? -15.816 6.268 17.474 1.00 87.00 110 SER A CA 1
ATOM 928 C C . SER A 1 110 ? -15.610 7.189 18.681 1.00 87.00 110 SER A C 1
ATOM 930 O O . SER A 1 110 ? -15.947 8.371 18.637 1.00 87.00 110 SER A O 1
ATOM 932 N N . ASN A 1 111 ? -15.117 6.624 19.786 1.00 88.06 111 ASN A N 1
ATOM 933 C CA . ASN A 1 111 ? -14.865 7.348 21.037 1.00 88.06 111 ASN A CA 1
ATOM 934 C C . ASN A 1 111 ? -13.360 7.505 21.280 1.00 88.06 111 ASN A C 1
ATOM 936 O O . ASN A 1 111 ? -12.557 6.752 20.730 1.00 88.06 111 ASN A O 1
ATOM 940 N N . GLU A 1 112 ? -12.980 8.405 22.190 1.00 87.56 112 GLU A N 1
ATOM 941 C CA . GLU A 1 112 ? -11.581 8.579 22.616 1.00 87.56 112 GLU A CA 1
ATOM 942 C C . GLU A 1 112 ? -10.949 7.263 23.111 1.00 87.56 112 GLU A C 1
ATOM 944 O O . GLU A 1 112 ? -9.801 6.966 22.795 1.00 87.56 112 GLU A O 1
ATOM 949 N N . LEU A 1 113 ? -11.738 6.403 23.765 1.00 86.88 113 LEU A N 1
ATOM 950 C CA . LEU A 1 113 ? -11.346 5.035 24.128 1.00 86.88 113 LEU A CA 1
ATOM 951 C C . LEU A 1 113 ? -10.841 4.208 22.950 1.00 86.88 113 LEU A C 1
ATOM 953 O O . LEU A 1 113 ? -9.816 3.538 23.036 1.00 86.88 113 LEU A O 1
ATOM 957 N N . VAL A 1 114 ? -11.600 4.227 21.856 1.00 88.88 114 VAL A N 1
ATOM 958 C CA . VAL A 1 114 ? -11.301 3.437 20.662 1.00 88.88 114 VAL A CA 1
ATOM 959 C C . VAL A 1 114 ? -10.000 3.938 20.045 1.00 88.88 114 VAL A C 1
ATOM 961 O O . VAL A 1 114 ? -9.157 3.125 19.678 1.00 88.88 114 VAL A O 1
ATOM 964 N N . LEU A 1 115 ? -9.804 5.259 20.008 1.00 89.75 115 LEU A N 1
ATOM 965 C CA . LEU A 1 115 ? -8.576 5.881 19.517 1.00 89.75 115 LEU A CA 1
ATOM 966 C C . LEU A 1 115 ? -7.356 5.469 20.347 1.00 89.75 115 LEU A C 1
ATOM 968 O O . LEU A 1 115 ? -6.347 5.065 19.776 1.00 89.75 115 LEU A O 1
ATOM 972 N N . GLU A 1 116 ? -7.448 5.511 21.677 1.00 88.69 116 GLU A N 1
ATOM 973 C CA . GLU A 1 116 ? -6.351 5.115 22.570 1.00 88.69 116 GLU A CA 1
ATOM 974 C C . GLU A 1 116 ? -6.005 3.628 22.453 1.00 88.69 116 GLU A C 1
ATOM 976 O O . GLU A 1 116 ? -4.833 3.254 22.381 1.00 88.69 116 GLU A O 1
ATOM 981 N N . ILE A 1 117 ? -7.011 2.761 22.349 1.00 89.12 117 ILE A N 1
ATOM 982 C CA . ILE A 1 117 ? -6.758 1.332 22.163 1.00 89.12 117 ILE A CA 1
ATOM 983 C C . ILE A 1 117 ? -6.134 1.068 20.785 1.00 89.12 117 ILE A C 1
ATOM 985 O O . ILE A 1 117 ? -5.174 0.305 20.684 1.00 89.12 117 ILE A O 1
ATOM 989 N N . ILE A 1 118 ? -6.620 1.718 19.723 1.00 91.31 118 ILE A N 1
ATOM 990 C CA . ILE A 1 118 ? -6.031 1.612 18.380 1.00 91.31 118 ILE A CA 1
ATOM 991 C C . ILE A 1 118 ? -4.587 2.133 18.372 1.00 91.31 118 ILE A C 1
ATOM 993 O O . ILE A 1 118 ? -3.727 1.516 17.742 1.00 91.31 118 ILE A O 1
ATOM 997 N N . ARG A 1 119 ? -4.278 3.206 19.113 1.00 90.00 119 ARG A N 1
ATOM 998 C CA . ARG A 1 119 ? -2.901 3.691 19.315 1.00 90.00 119 ARG A CA 1
ATOM 999 C C . ARG A 1 119 ? -2.019 2.632 19.973 1.00 90.00 119 ARG A C 1
ATOM 1001 O O . ARG A 1 119 ? -0.926 2.377 19.473 1.00 90.00 119 ARG A O 1
ATOM 1008 N N . GLY A 1 120 ? -2.501 1.968 21.023 1.00 90.75 120 GLY A N 1
ATOM 1009 C CA . GLY A 1 120 ? -1.782 0.860 21.659 1.00 90.75 120 GLY A CA 1
ATOM 1010 C C . GLY A 1 120 ? -1.556 -0.326 20.714 1.00 90.75 120 GLY A C 1
ATOM 1011 O O . GLY A 1 120 ? -0.452 -0.869 20.656 1.00 90.75 120 GLY A O 1
ATOM 1012 N N . ILE A 1 121 ? -2.561 -0.673 19.898 1.00 90.81 121 ILE A N 1
ATOM 1013 C CA . ILE A 1 121 ? -2.427 -1.703 18.857 1.00 90.81 121 ILE A CA 1
ATOM 1014 C C . ILE A 1 121 ? -1.328 -1.298 17.875 1.00 90.81 121 ILE A C 1
ATOM 1016 O O . ILE A 1 121 ? -0.442 -2.109 17.632 1.00 90.81 121 ILE A O 1
ATOM 1020 N N . ARG A 1 122 ? -1.332 -0.054 17.367 1.00 90.31 122 ARG A N 1
ATOM 1021 C CA . ARG A 1 122 ? -0.298 0.477 16.456 1.00 90.31 122 ARG A CA 1
ATOM 1022 C C . ARG A 1 122 ? 1.100 0.413 17.058 1.00 90.31 122 ARG A C 1
ATOM 1024 O O . ARG A 1 122 ? 2.020 -0.019 16.372 1.00 90.31 122 ARG A O 1
ATOM 1031 N N . PHE A 1 123 ? 1.250 0.804 18.322 1.00 90.88 123 PHE A N 1
ATOM 1032 C CA . PHE A 1 123 ? 2.539 0.811 19.016 1.00 90.88 123 PHE A CA 1
ATOM 1033 C C . PHE A 1 123 ? 3.171 -0.586 19.080 1.00 90.88 123 PHE A C 1
ATOM 1035 O O . PHE A 1 123 ? 4.363 -0.750 18.828 1.00 90.88 123 PHE A O 1
ATOM 1042 N N . HIS A 1 124 ? 2.363 -1.615 19.338 1.00 89.81 124 HIS A N 1
ATOM 1043 C CA . HIS A 1 124 ? 2.836 -3.001 19.407 1.00 89.81 124 HIS A CA 1
ATOM 1044 C C . HIS A 1 124 ? 2.729 -3.782 18.101 1.00 89.81 124 HIS A C 1
ATOM 1046 O O . HIS A 1 124 ? 3.101 -4.958 18.045 1.00 89.81 124 HIS A O 1
ATOM 1052 N N . PHE A 1 125 ? 2.220 -3.154 17.047 1.00 86.00 125 PHE A N 1
ATOM 1053 C CA . PHE A 1 125 ? 1.830 -3.846 15.830 1.00 86.00 125 PHE A CA 1
ATOM 1054 C C . PHE A 1 125 ? 3.016 -4.506 15.123 1.00 86.00 125 PHE A C 1
ATOM 1056 O O . PHE A 1 125 ? 2.880 -5.610 14.605 1.00 86.00 125 PHE A O 1
ATOM 1063 N N . GLU A 1 126 ? 4.202 -3.890 15.153 1.00 83.25 126 GLU A N 1
ATOM 1064 C CA . GLU A 1 126 ? 5.401 -4.493 14.562 1.00 83.25 126 GLU A CA 1
ATOM 1065 C C . GLU A 1 126 ? 5.789 -5.809 15.244 1.00 83.25 126 GLU A C 1
ATOM 1067 O O . GLU A 1 126 ? 6.042 -6.799 14.557 1.00 83.25 126 GLU A O 1
ATOM 1072 N N . LYS A 1 127 ? 5.789 -5.841 16.584 1.00 85.38 127 LYS A N 1
ATOM 1073 C CA . LYS A 1 127 ? 6.070 -7.053 17.372 1.00 85.38 127 LYS A CA 1
ATOM 1074 C C . LYS A 1 127 ? 4.987 -8.109 17.168 1.00 85.38 127 LYS A C 1
ATOM 1076 O O . LYS A 1 127 ? 5.293 -9.290 17.051 1.00 85.38 127 LYS A O 1
ATOM 1081 N N . PHE A 1 128 ? 3.729 -7.675 17.075 1.00 83.94 128 PHE A N 1
ATOM 1082 C CA . PHE A 1 128 ? 2.606 -8.555 16.771 1.00 83.94 128 PHE A CA 1
ATOM 1083 C C . PHE A 1 128 ? 2.781 -9.207 15.394 1.00 83.94 128 PHE A C 1
ATOM 1085 O O . PHE A 1 128 ? 2.772 -10.429 15.300 1.00 83.94 128 PHE A O 1
ATOM 1092 N N . ILE A 1 129 ? 3.024 -8.433 14.329 1.00 78.88 129 ILE A N 1
ATOM 1093 C CA . ILE A 1 129 ? 3.179 -8.978 12.971 1.00 78.88 129 ILE A CA 1
ATOM 1094 C C . ILE A 1 129 ? 4.394 -9.889 12.843 1.00 78.88 129 ILE A C 1
ATOM 1096 O O . ILE A 1 129 ? 4.300 -10.873 12.118 1.00 78.88 129 ILE A O 1
ATOM 1100 N N . GLN A 1 130 ? 5.516 -9.597 13.509 1.00 76.00 130 GLN A N 1
ATOM 1101 C CA . GLN A 1 130 ? 6.711 -10.450 13.439 1.00 76.00 130 GLN A CA 1
ATOM 1102 C C . GLN A 1 130 ? 6.403 -11.913 13.786 1.00 76.00 130 GLN A C 1
ATOM 1104 O O . GLN A 1 130 ? 6.975 -12.813 13.180 1.00 76.00 130 GLN A O 1
ATOM 1109 N N . ASN A 1 131 ? 5.447 -12.145 14.689 1.00 70.25 131 ASN A N 1
ATOM 1110 C CA . ASN A 1 1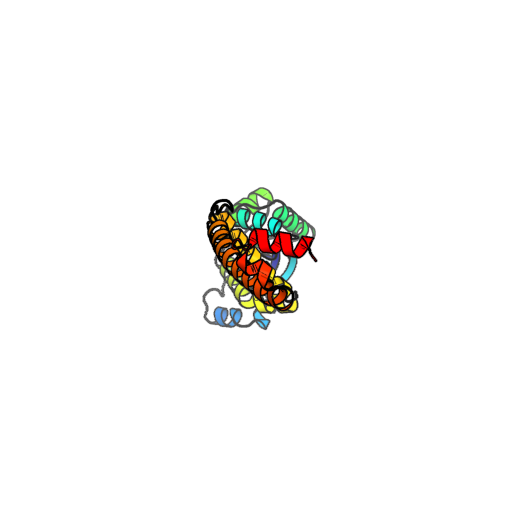31 ? 5.002 -13.488 15.057 1.00 70.25 131 ASN A CA 1
ATOM 1111 C C . ASN A 1 131 ? 4.051 -14.119 14.026 1.00 70.25 131 ASN A C 1
ATOM 1113 O O . ASN A 1 131 ? 3.910 -15.338 13.994 1.00 70.25 131 ASN A O 1
ATOM 1117 N N . PHE A 1 132 ? 3.372 -13.308 13.211 1.00 64.62 132 PHE A N 1
ATOM 1118 C CA . PHE A 1 132 ? 2.330 -13.754 12.284 1.00 64.62 132 PHE A CA 1
ATOM 1119 C C . PHE A 1 132 ? 2.783 -13.826 10.824 1.00 64.62 132 PHE A C 1
ATOM 1121 O O . PHE A 1 132 ? 2.218 -14.617 10.068 1.00 64.62 132 PHE A O 1
ATOM 1128 N N . VAL A 1 133 ? 3.739 -13.000 10.379 1.00 61.47 133 VAL A N 1
ATOM 1129 C CA . VAL A 1 133 ? 4.053 -12.891 8.951 1.00 61.47 133 VAL A CA 1
ATOM 1130 C C . VAL A 1 133 ? 5.531 -12.607 8.652 1.00 61.47 133 VAL A C 1
ATOM 1132 O O . VAL A 1 133 ? 6.160 -11.712 9.212 1.00 61.47 133 VAL A O 1
ATOM 1135 N N . ASN A 1 134 ? 6.050 -13.358 7.678 1.00 59.00 134 ASN A N 1
ATOM 1136 C CA . ASN A 1 134 ? 7.423 -13.316 7.182 1.00 59.00 134 ASN A CA 1
ATOM 1137 C C . ASN A 1 134 ? 7.843 -11.948 6.597 1.00 59.00 134 ASN A C 1
ATOM 1139 O O . ASN A 1 134 ? 7.034 -11.169 6.086 1.00 59.00 134 ASN A O 1
ATOM 1143 N N . PHE A 1 135 ? 9.162 -11.724 6.579 1.00 53.06 135 PHE A N 1
ATOM 1144 C CA . PHE A 1 135 ? 9.908 -10.529 6.138 1.00 53.06 135 PHE A CA 1
ATOM 1145 C C . PHE A 1 135 ? 9.435 -9.863 4.822 1.00 53.06 135 PHE A C 1
ATOM 1147 O O . PHE A 1 135 ? 9.653 -8.667 4.616 1.00 53.06 135 PHE A O 1
ATOM 1154 N N . GLY A 1 136 ? 8.759 -10.603 3.933 1.00 59.00 136 GLY A N 1
ATOM 1155 C CA . GLY A 1 136 ? 8.224 -10.100 2.660 1.00 59.00 136 GLY A CA 1
ATOM 1156 C C . GLY A 1 136 ? 7.199 -8.971 2.804 1.00 59.00 136 GLY A C 1
ATOM 1157 O O . GLY A 1 136 ? 7.077 -8.133 1.911 1.00 59.00 136 GLY A O 1
ATOM 1158 N N . LEU A 1 137 ? 6.521 -8.871 3.950 1.00 60.91 137 LEU A N 1
ATOM 1159 C CA . LEU A 1 137 ? 5.540 -7.814 4.169 1.00 60.91 137 LEU A CA 1
ATOM 1160 C C . LEU A 1 137 ? 6.125 -6.411 4.183 1.00 60.91 137 LEU A C 1
ATOM 1162 O O . LEU A 1 137 ? 5.497 -5.515 3.633 1.00 60.91 137 LEU A O 1
ATOM 1166 N N . ARG A 1 138 ? 7.310 -6.202 4.771 1.00 62.94 138 ARG A N 1
ATOM 1167 C CA . ARG A 1 138 ? 7.909 -4.858 4.871 1.00 62.94 138 ARG A CA 1
ATOM 1168 C C . ARG A 1 138 ? 8.119 -4.228 3.493 1.00 62.94 138 ARG A C 1
ATOM 1170 O O . ARG A 1 138 ? 7.851 -3.046 3.312 1.00 62.94 138 ARG A O 1
ATOM 1177 N N . LYS A 1 139 ? 8.513 -5.035 2.502 1.00 65.69 139 LYS A N 1
ATOM 1178 C CA . LYS A 1 139 ? 8.623 -4.593 1.103 1.00 65.69 139 LYS A CA 1
ATOM 1179 C C . LYS A 1 139 ? 7.256 -4.206 0.525 1.00 65.69 139 LYS A C 1
ATOM 1181 O O . LYS A 1 139 ? 7.147 -3.184 -0.145 1.00 65.69 139 LYS A O 1
ATOM 1186 N N . ASN A 1 140 ? 6.207 -4.965 0.844 1.00 67.88 140 ASN A N 1
ATOM 1187 C CA . ASN A 1 140 ? 4.846 -4.656 0.403 1.00 67.88 140 ASN A CA 1
ATOM 1188 C C . ASN A 1 140 ? 4.304 -3.360 1.034 1.00 67.88 140 ASN A C 1
ATOM 1190 O O . ASN A 1 140 ? 3.677 -2.580 0.321 1.00 67.88 140 ASN A O 1
ATOM 1194 N N . LEU A 1 141 ? 4.586 -3.091 2.319 1.00 73.06 141 LEU A N 1
ATOM 1195 C CA . LEU A 1 141 ? 4.188 -1.844 2.998 1.00 73.06 141 LEU A CA 1
ATOM 1196 C C . LEU A 1 141 ? 4.732 -0.614 2.251 1.00 73.06 141 LEU A C 1
ATOM 1198 O O . LEU A 1 141 ? 3.980 0.307 1.933 1.00 73.06 141 LEU A O 1
ATOM 1202 N N . ASN A 1 142 ? 6.028 -0.631 1.926 1.00 78.50 142 ASN A N 1
ATOM 1203 C CA . ASN A 1 142 ? 6.702 0.486 1.264 1.00 78.50 142 ASN A CA 1
ATOM 1204 C C . ASN A 1 142 ? 6.163 0.721 -0.150 1.00 78.50 142 ASN A C 1
ATOM 1206 O O . ASN A 1 142 ? 5.917 1.864 -0.533 1.00 78.50 142 ASN A O 1
ATOM 1210 N N . ASN A 1 143 ? 5.921 -0.355 -0.904 1.00 84.19 143 ASN A N 1
ATOM 1211 C CA . ASN A 1 143 ? 5.364 -0.259 -2.252 1.00 84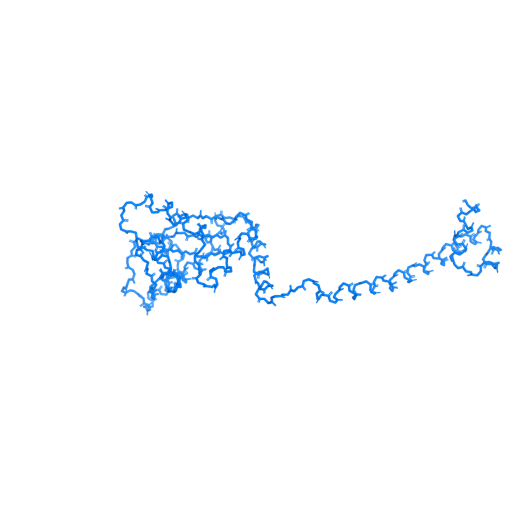.19 143 ASN A CA 1
ATOM 1212 C C . ASN A 1 143 ? 3.959 0.353 -2.232 1.00 84.19 143 ASN A C 1
ATOM 1214 O O . ASN A 1 143 ? 3.670 1.267 -3.000 1.00 84.19 143 ASN A O 1
ATOM 1218 N N . VAL A 1 144 ? 3.092 -0.105 -1.324 1.00 85.31 144 VAL A N 1
ATOM 1219 C CA . VAL A 1 144 ? 1.735 0.439 -1.182 1.00 85.31 144 VAL A CA 1
ATOM 1220 C C . VAL A 1 144 ? 1.780 1.918 -0.790 1.00 85.31 144 VAL A C 1
ATOM 1222 O O . VAL A 1 144 ? 1.044 2.716 -1.363 1.00 85.31 144 VAL A O 1
ATOM 1225 N N . ALA A 1 145 ? 2.663 2.314 0.130 1.00 85.44 145 ALA A N 1
ATOM 1226 C CA . ALA A 1 145 ? 2.821 3.716 0.514 1.00 85.44 145 ALA A CA 1
ATOM 1227 C C . ALA A 1 145 ? 3.279 4.597 -0.662 1.00 85.44 145 ALA A C 1
ATOM 1229 O O . ALA A 1 145 ? 2.719 5.674 -0.874 1.00 85.44 145 ALA A O 1
ATOM 1230 N N . PHE A 1 146 ? 4.249 4.121 -1.450 1.00 84.50 146 PHE A N 1
ATOM 1231 C CA . PHE A 1 146 ? 4.737 4.811 -2.644 1.00 84.50 146 PHE A CA 1
ATOM 1232 C C . PHE A 1 146 ? 3.632 5.004 -3.689 1.00 84.50 146 PHE A C 1
ATOM 1234 O O . PHE A 1 146 ? 3.385 6.118 -4.146 1.00 84.50 146 PHE A O 1
ATOM 1241 N N . PHE A 1 147 ? 2.906 3.943 -4.038 1.00 86.06 147 PHE A N 1
ATOM 1242 C CA . PHE A 1 147 ? 1.822 4.065 -5.011 1.00 86.06 147 PHE A CA 1
ATOM 1243 C C . PHE A 1 147 ? 0.652 4.900 -4.475 1.00 86.06 147 PHE A C 1
ATOM 1245 O O . PHE A 1 147 ? 0.006 5.620 -5.237 1.00 86.06 147 PHE A O 1
ATOM 1252 N N . PHE A 1 148 ? 0.384 4.859 -3.166 1.00 87.81 148 PHE A N 1
ATOM 1253 C CA . PHE A 1 148 ? -0.639 5.696 -2.545 1.00 87.81 148 PHE A CA 1
ATOM 1254 C C . PHE A 1 148 ? -0.287 7.183 -2.668 1.00 87.81 148 PHE A C 1
ATOM 1256 O O . PHE A 1 148 ? -1.120 7.965 -3.133 1.00 87.81 148 PHE A O 1
ATOM 1263 N N . SER A 1 149 ? 0.946 7.583 -2.336 1.00 86.94 149 SER A N 1
ATOM 1264 C CA . SER A 1 149 ? 1.388 8.975 -2.489 1.00 86.94 149 SER A CA 1
ATOM 1265 C C . SER A 1 149 ? 1.377 9.411 -3.956 1.00 86.94 149 SER A C 1
ATOM 1267 O O . SER A 1 149 ? 0.841 10.476 -4.268 1.00 86.94 149 SER A O 1
ATOM 1269 N N . GLN A 1 150 ? 1.840 8.551 -4.867 1.00 83.00 150 GLN A N 1
ATOM 1270 C CA . GLN A 1 150 ? 1.812 8.805 -6.306 1.00 83.00 150 GLN A CA 1
ATOM 1271 C C . GLN A 1 150 ? 0.384 9.029 -6.823 1.00 83.00 150 GLN A C 1
ATOM 1273 O O . GLN A 1 150 ? 0.125 9.999 -7.540 1.00 83.00 150 GLN A O 1
ATOM 1278 N N . SER A 1 151 ? -0.556 8.164 -6.427 1.00 82.44 151 SER A N 1
ATOM 1279 C CA . SER A 1 151 ? -1.963 8.254 -6.833 1.00 82.44 151 SER A CA 1
ATOM 1280 C C . SER A 1 151 ? -2.640 9.525 -6.315 1.00 82.44 151 SER A C 1
ATOM 1282 O O . SER A 1 151 ? -3.454 10.121 -7.019 1.00 82.44 151 SER A O 1
ATOM 1284 N N . LYS A 1 152 ? -2.258 9.992 -5.120 1.00 81.94 152 LYS A N 1
ATOM 1285 C CA . LYS A 1 152 ? -2.762 11.238 -4.534 1.00 81.94 152 LYS A CA 1
ATOM 1286 C C . LYS A 1 152 ? -2.187 12.480 -5.216 1.00 81.94 152 LYS A C 1
ATOM 1288 O O . LYS A 1 152 ? -2.895 13.469 -5.360 1.00 81.94 152 LYS A O 1
ATOM 1293 N N . MET A 1 153 ? -0.929 12.427 -5.647 1.00 78.19 153 MET A N 1
ATOM 1294 C CA . MET A 1 153 ? -0.246 13.535 -6.324 1.00 78.19 153 MET A CA 1
ATOM 1295 C C . MET A 1 153 ? -0.545 13.614 -7.828 1.00 78.19 153 MET A C 1
ATOM 1297 O O . MET A 1 153 ? -0.074 14.534 -8.492 1.00 78.19 153 MET A O 1
ATOM 1301 N N . SER A 1 154 ? -1.328 12.684 -8.391 1.00 68.56 154 SER A N 1
ATOM 1302 C CA . SER A 1 154 ? -1.612 12.604 -9.835 1.00 68.56 154 SER A CA 1
ATOM 1303 C C . SER A 1 154 ? -0.347 12.600 -10.715 1.00 68.56 154 SER A C 1
ATOM 1305 O O . SER A 1 154 ? -0.338 13.134 -11.824 1.00 68.56 154 SER A O 1
ATOM 1307 N N . LEU A 1 155 ? 0.746 12.006 -10.221 1.00 58.41 155 LEU A N 1
ATOM 1308 C CA . LEU A 1 155 ? 2.019 11.955 -10.942 1.00 58.41 155 LEU A CA 1
ATOM 1309 C C . LEU A 1 155 ? 1.905 10.997 -12.134 1.00 58.41 155 LEU A C 1
ATOM 1311 O O . LEU A 1 155 ? 1.976 9.776 -11.995 1.00 58.41 155 LEU A O 1
ATOM 1315 N N . SER A 1 156 ? 1.712 11.561 -13.324 1.00 56.84 156 SER A N 1
ATOM 1316 C CA . SER A 1 156 ? 1.701 10.818 -14.580 1.00 56.84 156 SER A CA 1
ATOM 1317 C C . SER A 1 156 ? 3.119 10.399 -14.979 1.00 56.84 156 SER A C 1
ATOM 1319 O O . SER A 1 156 ? 3.981 11.264 -15.127 1.00 56.84 156 SER A O 1
ATOM 1321 N N . PHE A 1 157 ? 3.329 9.114 -15.289 1.00 55.25 157 PHE A N 1
ATOM 1322 C CA . PHE A 1 157 ? 4.580 8.601 -15.882 1.00 55.25 157 PHE A CA 1
ATOM 1323 C C . PHE A 1 157 ? 5.006 9.341 -17.162 1.00 55.25 157 PHE A C 1
ATOM 1325 O O . PHE A 1 157 ? 6.176 9.361 -17.507 1.00 55.25 157 PHE A O 1
ATOM 1332 N N . ARG A 1 158 ? 4.070 10.002 -17.855 1.00 58.62 158 ARG A N 1
ATOM 1333 C CA . ARG A 1 158 ? 4.356 10.802 -19.057 1.00 58.62 158 ARG A CA 1
ATOM 1334 C C . ARG A 1 158 ? 5.143 12.097 -18.793 1.00 58.62 158 ARG A C 1
ATOM 1336 O O . ARG A 1 158 ? 5.523 12.749 -19.753 1.00 58.62 158 ARG A O 1
ATOM 1343 N N . LYS A 1 159 ? 5.368 12.482 -17.531 1.00 61.78 159 LYS A N 1
ATOM 1344 C CA . LYS A 1 159 ? 6.084 13.710 -17.134 1.00 61.78 159 LYS A CA 1
ATOM 1345 C C . LYS A 1 159 ? 7.400 13.410 -16.408 1.00 61.78 159 LYS A C 1
ATOM 1347 O O . LYS A 1 159 ? 7.741 14.090 -15.446 1.00 61.78 159 LYS A O 1
ATOM 1352 N N . THR A 1 160 ? 8.095 12.342 -16.789 1.00 65.25 160 THR A N 1
ATOM 1353 C CA . THR A 1 160 ? 9.405 12.025 -16.212 1.00 65.25 160 THR A CA 1
ATOM 1354 C C . THR A 1 160 ? 10.505 12.332 -17.221 1.00 65.25 160 THR A C 1
ATOM 1356 O O . THR A 1 160 ? 10.845 11.492 -18.059 1.00 65.25 160 THR A O 1
ATOM 1359 N N . ASP A 1 161 ? 11.093 13.524 -17.092 1.00 78.62 161 ASP A N 1
ATOM 1360 C CA . ASP A 1 161 ? 12.257 13.978 -17.873 1.00 78.62 161 ASP A CA 1
ATOM 1361 C C . ASP A 1 161 ? 13.493 13.090 -17.650 1.00 78.62 161 ASP A C 1
ATOM 1363 O O . ASP A 1 161 ? 14.450 13.130 -18.421 1.00 78.62 161 ASP A O 1
ATOM 1367 N N . SER A 1 162 ? 13.452 12.217 -16.636 1.00 83.19 162 SER A N 1
ATOM 1368 C CA . SER A 1 162 ? 14.481 11.213 -16.375 1.00 83.19 162 SER A CA 1
ATOM 1369 C C . SER A 1 162 ? 14.767 10.330 -17.588 1.00 83.19 162 SER A C 1
ATOM 1371 O O . SER A 1 162 ? 15.923 10.001 -17.817 1.00 83.19 162 SER A O 1
ATOM 1373 N N . THR A 1 163 ? 13.757 9.977 -18.388 1.00 86.06 163 THR A N 1
ATOM 1374 C CA . THR A 1 163 ? 13.951 9.134 -19.583 1.00 86.06 163 THR A CA 1
ATOM 1375 C C . THR A 1 163 ? 14.731 9.854 -20.678 1.00 86.06 163 THR A C 1
ATOM 1377 O O . THR A 1 163 ? 15.589 9.249 -21.318 1.00 86.06 163 THR A O 1
ATOM 1380 N N . VAL A 1 164 ? 14.494 11.155 -20.853 1.00 89.12 164 VAL A N 1
ATOM 1381 C CA . VAL A 1 164 ? 15.218 11.991 -21.818 1.00 89.12 164 VAL A CA 1
ATOM 1382 C C . VAL A 1 164 ? 16.657 12.197 -21.352 1.00 89.12 164 VAL A C 1
ATOM 1384 O O . VAL A 1 164 ? 17.584 11.987 -22.128 1.00 89.12 164 VAL A O 1
ATOM 1387 N N . VAL A 1 165 ? 16.861 12.508 -20.068 1.00 91.56 165 VAL A N 1
ATOM 1388 C CA . VAL A 1 165 ? 18.203 12.652 -19.480 1.00 91.56 165 VAL A CA 1
ATOM 1389 C C . VAL A 1 165 ? 18.995 11.345 -19.587 1.00 91.56 165 VAL A C 1
ATOM 1391 O O . VAL A 1 165 ? 20.146 11.362 -20.015 1.00 91.56 165 VAL A O 1
ATOM 1394 N N . GLN A 1 166 ? 18.371 10.206 -19.268 1.00 91.81 166 GLN A N 1
ATOM 1395 C CA . GLN A 1 166 ? 18.988 8.886 -19.418 1.00 91.81 166 GLN A CA 1
ATOM 1396 C C . GLN A 1 166 ? 19.339 8.599 -20.881 1.00 91.81 166 GLN A C 1
ATOM 1398 O O . GLN A 1 166 ? 20.457 8.177 -21.158 1.00 91.81 166 GLN A O 1
ATOM 1403 N N . SER A 1 167 ? 18.437 8.889 -21.822 1.00 94.62 167 SER A N 1
ATOM 1404 C CA . SER A 1 167 ? 18.681 8.676 -23.255 1.00 94.62 167 SER A CA 1
ATOM 1405 C C . SER A 1 167 ? 19.836 9.533 -23.776 1.00 94.62 167 SER A C 1
ATOM 1407 O O . SER A 1 167 ? 20.701 9.016 -24.475 1.00 94.62 167 SER A O 1
ATOM 1409 N N . ASN A 1 168 ? 19.915 10.806 -23.378 1.00 95.31 168 ASN A N 1
ATOM 1410 C CA . ASN A 1 168 ? 21.031 11.680 -23.747 1.00 95.31 168 ASN A CA 1
ATOM 1411 C C . ASN A 1 168 ? 22.354 11.185 -23.155 1.00 95.31 168 ASN A C 1
ATOM 1413 O O . ASN A 1 168 ? 23.347 11.094 -23.870 1.00 95.31 168 ASN A O 1
ATOM 1417 N N . SER A 1 169 ? 22.361 10.781 -21.880 1.00 96.31 169 SER A N 1
ATOM 1418 C CA . SER A 1 169 ? 23.573 10.236 -21.254 1.00 96.31 169 SER A CA 1
ATOM 1419 C C . SER A 1 169 ? 24.048 8.942 -21.923 1.00 96.31 169 SER A C 1
ATOM 1421 O O . SER A 1 169 ? 25.248 8.713 -22.053 1.00 96.31 169 SER A O 1
ATOM 1423 N N . LEU A 1 170 ? 23.110 8.112 -22.391 1.00 97.06 170 LEU A N 1
ATOM 1424 C CA . LEU A 1 170 ? 23.419 6.896 -23.135 1.00 97.06 170 LEU A CA 1
ATOM 1425 C C . LEU A 1 170 ? 23.969 7.211 -24.527 1.00 97.06 170 LEU A C 1
ATOM 1427 O O . LEU A 1 170 ? 24.908 6.547 -24.952 1.00 97.06 170 LEU A O 1
ATOM 1431 N N . LEU A 1 171 ? 23.436 8.221 -25.220 1.00 97.50 171 LEU A N 1
ATOM 1432 C CA . LEU A 1 171 ? 23.962 8.658 -26.517 1.00 97.50 171 LEU A CA 1
ATOM 1433 C C . LEU A 1 171 ? 25.414 9.137 -26.398 1.00 97.50 171 LEU A C 1
ATOM 1435 O O . LEU A 1 171 ? 26.266 8.664 -27.145 1.00 97.50 171 LEU A O 1
ATOM 1439 N N . GLU A 1 172 ? 25.719 9.984 -25.413 1.00 97.00 172 GLU A N 1
ATOM 1440 C CA . GLU A 1 172 ? 27.091 10.453 -25.169 1.00 97.00 172 GLU A CA 1
ATOM 1441 C C . GLU A 1 172 ? 28.059 9.305 -24.847 1.00 97.00 172 GLU A C 1
ATOM 1443 O O . GLU A 1 172 ? 29.225 9.326 -25.250 1.00 97.00 172 GLU A O 1
ATOM 1448 N N . LEU A 1 173 ? 27.588 8.298 -24.106 1.00 97.31 173 LEU A N 1
ATOM 1449 C CA . LEU A 1 173 ? 28.382 7.119 -23.774 1.00 97.31 173 LEU A CA 1
ATOM 1450 C C . LEU A 1 173 ? 28.643 6.258 -25.017 1.00 97.31 173 LEU A C 1
ATOM 1452 O O . LEU A 1 173 ? 29.787 5.883 -25.264 1.00 97.31 173 LEU A O 1
ATOM 1456 N N . ILE A 1 174 ? 27.622 6.025 -25.847 1.00 97.25 174 ILE A N 1
ATOM 1457 C CA . ILE A 1 174 ? 27.749 5.267 -27.100 1.00 97.25 174 ILE A CA 1
ATOM 1458 C C . ILE A 1 174 ? 28.717 5.956 -28.065 1.00 97.25 174 ILE A C 1
ATOM 1460 O O . ILE A 1 174 ? 29.517 5.278 -28.700 1.00 97.25 174 ILE A O 1
ATOM 1464 N N . GLU A 1 175 ? 28.701 7.284 -28.177 1.00 95.38 175 GLU A N 1
ATOM 1465 C CA . GLU A 1 175 ? 29.636 8.006 -29.049 1.00 95.38 175 GLU A CA 1
ATOM 1466 C C . GLU A 1 175 ? 31.097 7.842 -28.610 1.00 95.38 175 GLU A C 1
ATOM 1468 O O . GLU A 1 175 ? 31.986 7.631 -29.443 1.00 95.38 175 GLU A O 1
ATOM 1473 N N . LYS A 1 176 ? 31.360 7.899 -27.300 1.00 95.56 176 LYS A N 1
ATOM 1474 C CA . LYS A 1 176 ? 32.701 7.669 -26.745 1.00 95.56 176 LYS A CA 1
ATOM 1475 C C . LYS A 1 176 ? 33.155 6.233 -26.981 1.00 95.56 176 LYS A C 1
ATOM 1477 O O . LYS A 1 176 ? 34.265 6.024 -27.475 1.00 95.56 176 LYS A O 1
ATOM 1482 N N . ASP A 1 177 ? 32.283 5.270 -26.704 1.00 96.00 177 ASP A N 1
ATOM 1483 C CA . ASP A 1 177 ? 32.569 3.849 -26.879 1.00 96.00 177 ASP A CA 1
ATOM 1484 C C . ASP A 1 177 ? 32.781 3.496 -28.356 1.00 96.00 177 ASP A C 1
ATOM 1486 O O . ASP A 1 177 ? 33.738 2.800 -28.690 1.00 96.00 177 ASP A O 1
ATOM 1490 N N . LEU A 1 178 ? 31.964 4.027 -29.273 1.00 94.50 178 LEU A N 1
ATOM 1491 C CA . LEU A 1 178 ? 32.130 3.824 -30.716 1.00 94.50 178 LEU A CA 1
ATOM 1492 C C . LEU A 1 178 ? 33.482 4.331 -31.208 1.00 94.50 178 LEU A C 1
ATOM 1494 O O . LEU A 1 178 ? 34.136 3.654 -32.003 1.00 94.50 178 LEU A O 1
ATOM 1498 N N . ASN A 1 179 ? 33.923 5.496 -30.736 1.00 91.38 179 ASN A N 1
ATOM 1499 C CA . ASN A 1 179 ? 35.229 6.035 -31.099 1.00 91.38 179 ASN A CA 1
ATOM 1500 C C . ASN A 1 179 ? 36.367 5.191 -30.526 1.00 91.38 179 ASN A C 1
ATOM 1502 O O . ASN A 1 179 ? 37.292 4.843 -31.262 1.00 91.38 179 ASN A O 1
ATOM 1506 N N . PHE A 1 180 ? 36.273 4.807 -29.254 1.00 94.19 180 PHE A N 1
ATOM 1507 C CA . PHE A 1 180 ? 37.255 3.939 -28.615 1.00 94.19 180 PHE A CA 1
ATOM 1508 C C . PHE A 1 180 ? 37.362 2.584 -29.329 1.00 94.19 180 PHE A C 1
ATOM 1510 O O . PHE A 1 180 ? 38.460 2.170 -29.706 1.00 94.19 180 PHE A O 1
ATOM 1517 N N . PHE A 1 181 ? 36.238 1.918 -29.609 1.00 94.00 181 PHE A N 1
ATOM 1518 C CA . PHE A 1 181 ? 36.229 0.650 -30.338 1.00 94.00 181 PHE A CA 1
ATOM 1519 C C . PHE A 1 181 ? 36.742 0.807 -31.767 1.00 94.00 181 PHE A C 1
ATOM 1521 O O . PHE A 1 181 ? 37.498 -0.040 -32.232 1.00 94.00 181 PHE A O 1
ATOM 1528 N N . SER A 1 182 ? 36.404 1.901 -32.453 1.00 91.44 182 SER A N 1
ATOM 1529 C CA . SER A 1 182 ? 36.905 2.169 -33.804 1.00 91.44 182 SER A CA 1
ATOM 1530 C C . SER A 1 182 ? 38.423 2.343 -33.840 1.00 91.44 182 SER A C 1
ATOM 1532 O O . SER A 1 182 ? 39.083 1.772 -34.709 1.00 91.44 182 SER A O 1
ATOM 1534 N N . MET A 1 183 ? 38.989 3.102 -32.896 1.00 89.25 183 MET A N 1
ATOM 1535 C CA . MET A 1 183 ? 40.442 3.254 -32.760 1.00 89.25 183 MET A CA 1
ATOM 1536 C C . MET A 1 183 ? 41.102 1.918 -32.424 1.00 89.25 183 MET A C 1
ATOM 1538 O O . MET A 1 183 ? 42.056 1.526 -33.088 1.00 89.25 183 MET A O 1
ATOM 1542 N N . THR A 1 184 ? 40.525 1.169 -31.483 1.00 91.38 184 THR A N 1
ATOM 1543 C CA . THR A 1 184 ? 41.000 -0.170 -31.120 1.00 91.38 184 THR A CA 1
ATOM 1544 C C . THR A 1 184 ? 41.038 -1.088 -32.350 1.00 91.38 184 THR A C 1
ATOM 1546 O O . THR A 1 184 ? 42.080 -1.649 -32.671 1.00 91.38 184 THR A O 1
ATOM 1549 N N . VAL A 1 185 ? 39.944 -1.200 -33.114 1.00 89.44 185 VAL A N 1
ATOM 1550 C CA . VAL A 1 185 ? 39.882 -2.031 -34.335 1.00 89.44 185 VAL A CA 1
ATOM 1551 C C . VAL A 1 185 ? 40.927 -1.598 -35.367 1.00 89.44 185 VAL A C 1
ATOM 1553 O O . VAL A 1 185 ? 41.586 -2.452 -35.964 1.00 89.44 185 VAL A O 1
ATOM 1556 N N . LYS A 1 186 ? 41.127 -0.287 -35.545 1.00 88.31 186 LYS A N 1
ATOM 1557 C CA . LYS A 1 186 ? 42.184 0.254 -36.408 1.00 88.31 186 LYS A CA 1
ATOM 1558 C C . LYS A 1 186 ? 43.567 -0.189 -35.955 1.00 88.31 186 LYS A C 1
ATOM 1560 O O . LYS A 1 186 ? 44.333 -0.667 -36.786 1.00 88.31 186 LYS A O 1
ATOM 1565 N N . GLU A 1 187 ? 43.883 -0.088 -34.671 1.00 89.31 187 GLU A N 1
ATOM 1566 C CA . GLU A 1 187 ? 45.175 -0.511 -34.124 1.00 89.31 187 GLU A CA 1
ATOM 1567 C C . GLU A 1 187 ? 45.422 -2.012 -34.305 1.00 89.31 187 GLU A C 1
ATOM 1569 O O . GLU A 1 187 ? 46.505 -2.407 -34.740 1.00 89.31 187 GLU A O 1
ATOM 1574 N N . TRP A 1 188 ? 44.426 -2.857 -34.021 1.00 88.88 188 TRP A N 1
ATOM 1575 C CA . TRP A 1 188 ? 44.557 -4.309 -34.173 1.00 88.88 188 TRP A CA 1
ATOM 1576 C C . TRP A 1 188 ? 44.742 -4.722 -35.635 1.00 88.88 188 TRP A C 1
ATOM 1578 O O . TRP A 1 188 ? 45.646 -5.502 -35.931 1.00 88.88 188 TRP A O 1
ATOM 1588 N N . TYR A 1 189 ? 43.938 -4.183 -36.556 1.00 88.75 189 TYR A N 1
ATOM 1589 C CA . TYR A 1 189 ? 44.013 -4.559 -37.969 1.00 88.75 189 TYR A CA 1
ATOM 1590 C C . TYR A 1 189 ? 45.241 -3.972 -38.678 1.00 88.75 189 TYR A C 1
ATOM 1592 O O . TYR A 1 189 ? 45.848 -4.630 -39.525 1.00 88.75 189 TYR A O 1
ATOM 1600 N N . SER A 1 190 ? 45.678 -2.772 -38.281 1.00 87.12 190 SER A N 1
ATOM 1601 C CA . SER A 1 190 ? 46.878 -2.135 -38.843 1.00 87.12 190 SER A CA 1
ATOM 1602 C C . SER A 1 190 ? 48.160 -2.925 -38.568 1.00 87.12 190 SER A C 1
ATOM 1604 O O . SER A 1 190 ? 49.137 -2.740 -39.286 1.00 87.12 190 SER A O 1
ATOM 1606 N N . LYS A 1 191 ? 48.170 -3.840 -37.583 1.00 87.38 191 LYS A N 1
ATOM 1607 C CA . LYS A 1 191 ? 49.286 -4.785 -37.390 1.00 87.38 191 LYS A CA 1
ATOM 1608 C C . LYS A 1 191 ? 49.456 -5.745 -38.569 1.00 87.38 191 LYS A C 1
ATOM 1610 O O . LYS A 1 191 ? 50.575 -6.162 -38.841 1.00 87.38 191 LYS A O 1
ATOM 1615 N N . HIS A 1 192 ? 48.364 -6.105 -39.243 1.00 87.00 192 HIS A N 1
ATOM 1616 C CA . HIS A 1 192 ? 48.373 -7.029 -40.377 1.00 87.00 192 HIS A CA 1
ATOM 1617 C C . HIS A 1 192 ? 48.451 -6.300 -41.718 1.00 87.00 192 HIS A C 1
ATOM 1619 O O . HIS A 1 192 ? 49.180 -6.735 -42.605 1.00 87.00 192 HIS A O 1
ATOM 1625 N N . PHE A 1 193 ? 47.715 -5.196 -41.869 1.00 86.19 193 PHE A N 1
ATOM 1626 C CA . PHE A 1 193 ? 47.670 -4.433 -43.114 1.00 86.19 193 PHE A CA 1
ATOM 1627 C C . PHE A 1 193 ? 47.619 -2.918 -42.826 1.00 86.19 193 PHE A C 1
ATOM 1629 O O . PHE A 1 193 ? 46.535 -2.332 -42.742 1.00 86.19 193 PHE A O 1
ATOM 1636 N N . PRO A 1 194 ? 48.784 -2.269 -42.630 1.00 86.31 194 PRO A N 1
ATOM 1637 C CA . PRO A 1 194 ? 48.868 -0.874 -42.180 1.00 86.31 194 PRO A CA 1
ATOM 1638 C C . PRO A 1 194 ? 48.426 0.143 -43.243 1.00 86.31 194 PRO A C 1
ATOM 1640 O O . PRO A 1 194 ? 47.988 1.243 -42.907 1.00 86.31 194 PRO A O 1
ATOM 1643 N N . GLU A 1 195 ? 48.493 -0.227 -44.524 1.00 86.50 195 GLU A N 1
ATOM 1644 C CA . GLU A 1 195 ? 48.146 0.635 -45.660 1.00 86.50 195 GLU A CA 1
ATOM 1645 C C . GLU A 1 195 ? 46.656 1.018 -45.666 1.00 86.50 195 GLU A C 1
ATOM 1647 O O . GLU A 1 195 ? 46.302 2.130 -46.061 1.00 86.50 195 GLU A O 1
ATOM 1652 N N . LEU A 1 196 ? 45.778 0.155 -45.133 1.00 83.62 196 LEU A N 1
ATOM 1653 C CA . LEU A 1 196 ? 44.333 0.413 -45.063 1.00 83.62 196 LEU A CA 1
ATOM 1654 C C . LEU A 1 196 ? 43.997 1.671 -44.256 1.00 83.62 196 LEU A C 1
ATOM 1656 O O . LEU A 1 196 ? 43.074 2.406 -44.602 1.00 83.62 196 LEU A O 1
ATOM 1660 N N . ASN A 1 197 ? 44.732 1.909 -43.167 1.00 82.94 197 ASN A N 1
ATOM 1661 C CA . ASN A 1 197 ? 44.463 3.019 -42.255 1.00 82.94 197 ASN A CA 1
ATOM 1662 C C . ASN A 1 197 ? 44.862 4.373 -42.866 1.00 82.94 197 ASN A C 1
ATOM 1664 O O . ASN A 1 197 ? 44.273 5.396 -42.531 1.00 82.94 197 ASN A O 1
ATOM 1668 N N . LEU A 1 198 ? 45.823 4.376 -43.796 1.00 81.62 198 LEU A N 1
ATOM 1669 C CA . LEU A 1 198 ? 46.220 5.574 -44.542 1.00 81.62 198 LEU A CA 1
ATOM 1670 C C . LEU A 1 198 ? 45.210 5.928 -45.640 1.00 81.62 198 LEU A C 1
ATOM 1672 O O . LEU A 1 198 ? 45.006 7.103 -45.931 1.00 81.62 198 LEU A O 1
ATOM 1676 N N . ILE A 1 199 ? 44.569 4.919 -46.235 1.00 84.25 199 ILE A N 1
ATOM 1677 C CA . ILE A 1 199 ? 43.612 5.096 -47.334 1.00 84.25 199 ILE A CA 1
ATOM 1678 C C . ILE A 1 199 ? 42.218 5.466 -46.801 1.00 84.25 199 ILE A C 1
ATOM 1680 O O . ILE A 1 199 ? 41.549 6.336 -47.361 1.00 84.25 199 ILE A O 1
ATOM 1684 N N . LEU A 1 200 ? 41.762 4.825 -45.718 1.00 84.56 200 LEU A N 1
ATOM 1685 C CA . LEU A 1 200 ? 40.418 5.013 -45.162 1.00 84.56 200 LEU A CA 1
ATOM 1686 C C . LEU A 1 200 ? 40.439 5.807 -43.850 1.00 84.56 200 LEU A C 1
ATOM 1688 O O . LEU A 1 200 ? 40.600 5.263 -42.755 1.00 84.56 200 LEU A O 1
ATOM 1692 N N . SER A 1 201 ? 40.163 7.108 -43.953 1.00 81.38 201 SER A N 1
ATOM 1693 C CA . SER A 1 201 ? 40.073 8.009 -42.798 1.00 81.38 201 SER A CA 1
ATOM 1694 C C . SER A 1 201 ? 38.820 7.769 -41.943 1.00 81.38 201 SER A C 1
ATOM 1696 O O . SER A 1 201 ? 38.896 7.807 -40.714 1.00 81.38 201 SER A O 1
ATOM 1698 N N . ASN A 1 202 ? 37.674 7.453 -42.558 1.00 88.31 202 ASN A N 1
ATOM 1699 C CA . ASN A 1 202 ? 36.411 7.256 -41.843 1.00 88.31 202 ASN A CA 1
ATOM 1700 C C . ASN A 1 202 ? 36.391 5.928 -41.062 1.00 88.31 202 ASN A C 1
ATOM 1702 O O . ASN A 1 202 ? 36.461 4.847 -41.644 1.00 88.31 202 ASN A O 1
ATOM 1706 N N . ASN A 1 203 ? 36.226 6.025 -39.741 1.00 87.25 203 ASN A N 1
ATOM 1707 C CA . ASN A 1 203 ? 36.143 4.899 -38.808 1.00 87.25 203 ASN A CA 1
ATOM 1708 C C . ASN A 1 203 ? 35.042 3.886 -39.164 1.00 87.25 203 ASN A C 1
ATOM 1710 O O . ASN A 1 203 ? 35.267 2.680 -39.081 1.00 87.25 203 ASN A O 1
ATOM 1714 N N . TYR A 1 204 ? 33.876 4.361 -39.608 1.00 89.12 204 TYR A N 1
ATOM 1715 C CA . TYR A 1 204 ? 32.750 3.495 -39.959 1.00 89.12 204 TYR A CA 1
ATOM 1716 C C . TYR A 1 204 ? 33.029 2.678 -41.227 1.00 89.12 204 TYR A C 1
ATOM 1718 O O . TYR A 1 204 ? 32.858 1.460 -41.243 1.00 89.12 204 TYR A O 1
ATOM 1726 N N . LEU A 1 205 ? 33.525 3.339 -42.279 1.00 88.94 205 LEU A N 1
ATOM 1727 C CA . LEU A 1 205 ? 33.895 2.670 -43.530 1.00 88.94 205 LEU A CA 1
ATOM 1728 C C . LEU A 1 205 ? 35.076 1.715 -43.329 1.00 88.94 205 LEU A C 1
ATOM 1730 O O . LEU A 1 205 ? 35.085 0.635 -43.911 1.00 88.94 205 LEU A O 1
ATOM 1734 N N . PHE A 1 206 ? 36.029 2.079 -42.466 1.00 89.38 206 PHE A N 1
ATOM 1735 C CA . PHE A 1 206 ? 37.138 1.210 -42.081 1.00 89.38 206 PHE A CA 1
ATOM 1736 C C . PHE A 1 206 ? 36.631 -0.091 -41.446 1.00 89.38 206 PHE A C 1
ATOM 1738 O O . PHE A 1 206 ? 37.036 -1.170 -41.867 1.00 89.38 206 PHE A O 1
ATOM 1745 N N . ALA A 1 207 ? 35.696 -0.015 -40.493 1.00 88.00 207 ALA A N 1
ATOM 1746 C CA . ALA A 1 207 ? 35.118 -1.203 -39.862 1.00 88.00 207 ALA A CA 1
ATOM 1747 C C . ALA A 1 207 ? 34.372 -2.106 -40.866 1.00 88.00 207 ALA A C 1
ATOM 1749 O O . ALA A 1 207 ? 34.480 -3.330 -40.793 1.00 88.00 207 ALA A O 1
ATOM 1750 N N . ILE A 1 208 ? 33.655 -1.520 -41.834 1.00 89.75 208 ILE A N 1
ATOM 1751 C CA . ILE A 1 208 ? 32.988 -2.276 -42.909 1.00 89.75 208 ILE A CA 1
ATOM 1752 C C . ILE A 1 208 ? 34.009 -2.951 -43.830 1.00 89.75 208 ILE A C 1
ATOM 1754 O O . ILE A 1 208 ? 33.845 -4.123 -44.154 1.00 89.75 208 ILE A O 1
ATOM 1758 N N . ALA A 1 209 ? 35.061 -2.238 -44.236 1.00 86.94 209 ALA A N 1
ATOM 1759 C CA . ALA A 1 209 ? 36.105 -2.778 -45.103 1.00 86.94 209 ALA A CA 1
ATOM 1760 C C . ALA A 1 209 ? 36.864 -3.922 -44.422 1.00 86.94 209 ALA A C 1
ATOM 1762 O O . ALA A 1 209 ? 37.053 -4.968 -45.030 1.00 86.94 209 ALA A O 1
ATOM 1763 N N . VAL A 1 210 ? 37.219 -3.771 -43.142 1.00 87.94 210 VAL A N 1
ATOM 1764 C CA . VAL A 1 210 ? 37.837 -4.843 -42.345 1.00 87.94 210 VAL A CA 1
ATOM 1765 C C . VAL A 1 210 ? 36.928 -6.066 -42.253 1.00 87.94 210 VAL A C 1
ATOM 1767 O O . VAL A 1 210 ? 37.413 -7.175 -42.407 1.00 87.94 210 VAL A O 1
ATOM 1770 N N . LYS A 1 211 ? 35.615 -5.883 -42.071 1.00 88.94 211 LYS A N 1
ATOM 1771 C CA . LYS A 1 211 ? 34.642 -6.989 -42.077 1.00 88.94 211 LYS A CA 1
ATOM 1772 C C . LYS A 1 211 ? 34.480 -7.658 -43.452 1.00 88.94 211 LYS A C 1
ATOM 1774 O O . LYS A 1 211 ? 33.954 -8.757 -43.529 1.00 88.94 211 LYS A O 1
ATOM 1779 N N . PHE A 1 212 ? 34.812 -6.962 -44.535 1.00 88.19 212 PHE A N 1
ATOM 1780 C CA . PHE A 1 212 ? 34.699 -7.496 -45.892 1.00 88.19 212 PHE A CA 1
ATOM 1781 C C . PHE A 1 212 ? 35.982 -8.199 -46.348 1.00 88.19 212 PHE A C 1
ATOM 1783 O O . PHE A 1 212 ? 35.920 -9.182 -47.078 1.00 88.19 212 PHE A O 1
ATOM 1790 N N . ILE A 1 213 ? 37.139 -7.664 -45.950 1.00 84.44 213 ILE A N 1
ATOM 1791 C CA . ILE A 1 213 ? 38.463 -8.225 -46.244 1.00 84.44 213 ILE A CA 1
ATOM 1792 C C . ILE A 1 213 ? 38.781 -9.386 -45.287 1.00 84.44 213 ILE A C 1
ATOM 1794 O O . ILE A 1 213 ? 39.504 -10.304 -45.671 1.00 84.44 213 ILE A O 1
ATOM 1798 N N . GLY A 1 214 ? 38.246 -9.322 -44.061 1.00 63.50 214 GLY A N 1
ATOM 1799 C CA . GLY A 1 214 ? 38.266 -10.381 -43.053 1.00 63.50 214 GLY A CA 1
ATOM 1800 C C . GLY A 1 214 ? 37.124 -11.369 -43.214 1.00 63.50 214 GLY A C 1
ATOM 1801 O O . GLY A 1 214 ? 35.959 -10.924 -43.143 1.00 63.50 214 GLY A O 1
#

Radius of gyration: 31.63 Å; chains: 1; bounding box: 76×30×82 Å

Sequence (214 aa):
YLLFENTLGYFLFFCLEDFSFQIKTPKWEIFIQNYNEFFKKIKFRAFIPFKTIDHALKNLLLLSKSCQSNFLSEFIHTQIKISPQKFLLGVEDSKLATKINERNNIQVISNELVLEIIRGIRFHFEKFIQNFVNFGLRKNLNNVAFFFSQSKMSLSFRKTDSTVVQSNSLLELIEKDLNFFSMTVKEWYSKHFPELNLILSNNYLFAIAVKFIG